Protein AF-A0A225DG60-F1 (afdb_monomer_lite)

pLDDT: mean 89.0, std 10.38, range [42.59, 98.62]

Secondary structure (DSSP, 8-state):
-TTTTTSS-HHHHHHHHHHHT---SHHHHHHHHHHHHHHTTTS-HH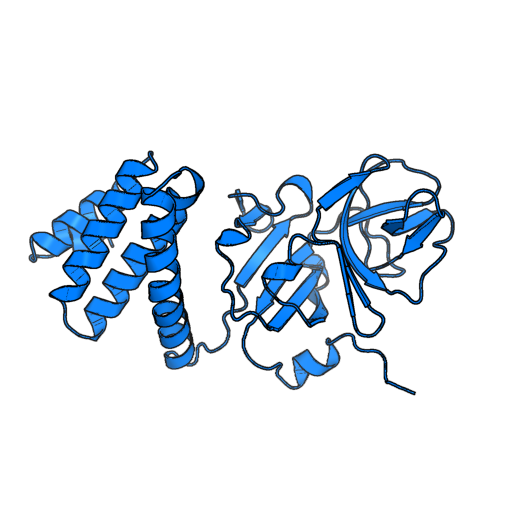HHHHHHHHHHHHHHHHGGG--HHHHHHHHHHHHHHHHHHHHHHHHTT-----EEEEEES-GGGTTS-EESSTTEEE--GGGS-TT--EEEEEETTTTEEEEEE--GGGTTSEEEETTEEEEEEEEEETTEEEEEEEEGGG-SPPTTSEESEEETTTTEEE-EEEEEEETTT--SEEEEETTB--SS--EEEEEE-SPPPHHHHTTB--PPP-

Organism: NCBI:txid1908690

Structure (mmCIF, N/CA/C/O backbone):
data_AF-A0A225DG60-F1
#
_entry.id   AF-A0A225DG60-F1
#
loop_
_atom_site.group_PDB
_atom_site.id
_atom_site.type_symbol
_atom_site.label_atom_id
_atom_site.label_alt_id
_atom_site.label_comp_id
_atom_site.label_asym_id
_atom_site.label_entity_id
_atom_site.label_seq_id
_atom_site.pdbx_PDB_ins_code
_atom_site.Cartn_x
_atom_site.Cartn_y
_atom_site.Cartn_z
_atom_site.occupancy
_atom_site.B_iso_or_equiv
_atom_site.auth_seq_id
_atom_site.auth_comp_id
_atom_site.auth_asym_id
_atom_site.auth_atom_id
_atom_site.pdbx_PDB_model_num
ATOM 1 N N . MET A 1 1 ? -20.745 -10.204 15.675 1.00 66.00 1 MET A N 1
ATOM 2 C CA . MET A 1 1 ? -22.007 -9.572 15.232 1.00 66.00 1 MET A CA 1
ATOM 3 C C . MET A 1 1 ? -23.221 -10.494 15.336 1.00 66.00 1 MET A C 1
ATOM 5 O O . MET A 1 1 ? -24.170 -10.046 15.963 1.00 66.00 1 MET A O 1
ATOM 9 N N . PRO A 1 2 ? -23.220 -11.758 14.854 1.00 65.25 2 PRO A N 1
ATOM 10 C CA . PRO A 1 2 ? -24.412 -12.623 14.936 1.00 65.25 2 PRO A CA 1
ATOM 11 C C . PRO A 1 2 ? -24.971 -12.806 16.355 1.00 65.25 2 PRO A C 1
ATOM 13 O O . PRO A 1 2 ? -26.178 -12.761 16.546 1.00 65.25 2 PRO A O 1
ATOM 16 N N . LEU A 1 3 ? -24.093 -12.919 17.356 1.00 73.38 3 LEU A N 1
ATOM 17 C CA . LEU A 1 3 ? -24.496 -13.077 18.757 1.00 73.38 3 LEU A CA 1
ATOM 18 C C . LEU A 1 3 ? -25.081 -11.793 19.374 1.00 73.38 3 LEU A C 1
ATOM 20 O O . LEU A 1 3 ? -25.987 -11.876 20.189 1.00 73.38 3 LEU A O 1
ATOM 24 N N . LEU A 1 4 ? -24.629 -10.605 18.948 1.00 72.75 4 LEU A N 1
ATOM 25 C CA . LEU A 1 4 ? -25.195 -9.328 19.415 1.00 72.75 4 LEU A CA 1
ATOM 26 C C . LEU A 1 4 ? -26.572 -9.060 18.798 1.00 72.75 4 LEU A C 1
ATOM 28 O O . LEU A 1 4 ? -27.451 -8.526 19.463 1.00 72.75 4 LEU A O 1
ATOM 32 N N . ALA A 1 5 ? -26.791 -9.485 17.550 1.00 76.62 5 ALA A N 1
ATOM 33 C CA . ALA A 1 5 ? -28.104 -9.416 16.903 1.00 76.62 5 ALA A CA 1
ATOM 34 C C . ALA A 1 5 ? -29.143 -10.366 17.539 1.00 76.62 5 ALA A C 1
ATOM 36 O O . ALA A 1 5 ? -30.339 -10.218 17.305 1.00 76.62 5 ALA A O 1
ATOM 37 N N . GLN A 1 6 ? -28.695 -11.324 18.352 1.00 78.25 6 GLN A N 1
ATOM 38 C CA . GLN A 1 6 ? -29.544 -12.226 19.135 1.00 78.25 6 GLN A CA 1
ATOM 39 C C . GLN A 1 6 ? -29.623 -11.825 20.618 1.00 78.25 6 GLN A C 1
ATOM 41 O O . GLN A 1 6 ? -30.317 -12.485 21.384 1.00 78.25 6 GLN A O 1
ATOM 46 N N . GLY A 1 7 ? -28.916 -10.766 21.027 1.00 80.38 7 GLY A N 1
ATOM 47 C CA . GLY A 1 7 ? -28.872 -10.303 22.412 1.00 80.38 7 GLY A CA 1
ATOM 48 C C . GLY A 1 7 ? -30.149 -9.586 22.858 1.00 80.38 7 GLY A C 1
ATOM 49 O O . GLY A 1 7 ? -30.973 -9.168 22.041 1.00 80.38 7 GLY A O 1
ATOM 50 N N . GLU A 1 8 ? -30.299 -9.424 24.173 1.00 81.00 8 GLU A N 1
ATOM 51 C CA . GLU A 1 8 ? -31.477 -8.790 24.783 1.00 81.00 8 GLU A CA 1
ATOM 52 C C . GLU A 1 8 ? -31.405 -7.255 24.802 1.00 81.00 8 GLU A C 1
ATOM 54 O O . GLU A 1 8 ? -32.443 -6.592 24.848 1.00 81.00 8 GLU A O 1
ATOM 59 N N . ASP A 1 9 ? -30.205 -6.672 24.695 1.00 85.19 9 ASP A N 1
ATOM 60 C CA . ASP A 1 9 ? -30.040 -5.221 24.595 1.00 85.19 9 ASP A CA 1
ATOM 61 C C . ASP A 1 9 ? -30.600 -4.710 23.259 1.00 85.19 9 ASP A C 1
ATOM 63 O O . ASP A 1 9 ? -30.062 -4.962 22.175 1.00 85.19 9 ASP A O 1
ATOM 67 N N . GLY A 1 10 ? -31.706 -3.966 23.339 1.00 86.25 10 GLY A N 1
ATOM 68 C CA . GLY A 1 10 ? -32.429 -3.484 22.168 1.00 86.25 10 GLY A CA 1
ATOM 69 C C . GLY A 1 10 ? -31.606 -2.568 21.259 1.00 86.25 10 GLY A C 1
ATOM 70 O O . GLY A 1 10 ? -31.785 -2.622 20.039 1.00 86.25 10 GLY A O 1
ATOM 71 N N . LYS A 1 11 ? -30.692 -1.763 21.816 1.00 87.38 11 LYS A N 1
ATOM 72 C CA . LYS A 1 11 ? -29.880 -0.820 21.043 1.00 87.38 11 LYS A CA 1
ATOM 73 C C . LYS A 1 11 ? -28.733 -1.537 20.328 1.00 87.38 11 LYS A C 1
ATOM 75 O O . LYS A 1 11 ? -28.562 -1.351 19.119 1.00 87.38 11 LYS A O 1
ATOM 80 N N . LEU A 1 12 ? -28.002 -2.402 21.036 1.00 87.88 12 LEU A N 1
ATOM 81 C CA . LEU A 1 12 ? -26.935 -3.228 20.456 1.00 87.88 12 LEU A CA 1
ATOM 82 C C . LEU A 1 12 ? -27.482 -4.188 19.402 1.00 87.88 12 LEU A C 1
ATOM 84 O O . LEU A 1 12 ? -26.897 -4.321 18.325 1.00 87.88 12 LEU A O 1
ATOM 88 N N . ARG A 1 13 ? -28.642 -4.800 19.662 1.00 89.94 13 ARG A N 1
ATOM 89 C CA . ARG A 1 13 ? -29.324 -5.667 18.699 1.00 89.94 13 ARG A CA 1
ATOM 90 C C . ARG A 1 13 ? -29.699 -4.915 17.426 1.00 89.94 13 ARG A C 1
ATOM 92 O O . ARG A 1 13 ? -29.474 -5.428 16.329 1.00 89.94 13 ARG A O 1
ATOM 99 N N . ALA A 1 14 ? -30.251 -3.706 17.549 1.00 89.00 14 ALA A N 1
ATOM 100 C CA . ALA A 1 14 ? -30.637 -2.897 16.395 1.00 89.00 14 ALA A CA 1
ATOM 101 C C . ALA A 1 14 ? -29.422 -2.507 15.539 1.00 89.00 14 ALA A C 1
ATOM 103 O O . ALA A 1 14 ? -29.448 -2.691 14.321 1.00 89.00 14 ALA A O 1
ATOM 104 N N . ALA A 1 15 ? -28.342 -2.030 16.170 1.00 90.75 15 ALA A N 1
ATOM 105 C CA . ALA A 1 15 ? -27.101 -1.713 15.468 1.00 90.75 15 ALA A CA 1
ATOM 106 C C . ALA A 1 15 ? -26.502 -2.958 14.798 1.00 90.75 15 ALA A C 1
ATOM 108 O O . ALA A 1 15 ? -26.188 -2.913 13.613 1.00 90.75 15 ALA A O 1
ATOM 109 N N . ALA A 1 16 ? -26.432 -4.095 15.498 1.00 90.69 16 ALA A N 1
ATOM 110 C CA . ALA A 1 16 ? -25.915 -5.350 14.951 1.00 90.69 16 ALA A CA 1
ATOM 111 C C . ALA A 1 16 ? -26.772 -5.913 13.803 1.00 90.69 16 ALA A C 1
ATOM 113 O O . ALA A 1 16 ? -26.236 -6.493 12.864 1.00 90.69 16 ALA A O 1
ATOM 114 N N . THR A 1 17 ? -28.092 -5.729 13.839 1.00 89.94 17 THR A N 1
ATOM 115 C CA . THR A 1 17 ? -28.984 -6.162 12.750 1.00 89.94 17 THR A CA 1
ATOM 116 C C . THR A 1 17 ? -28.748 -5.338 11.486 1.00 89.94 17 THR A C 1
ATOM 118 O O . THR A 1 17 ? -28.600 -5.893 10.398 1.00 89.94 17 THR A O 1
ATOM 121 N N . GLN A 1 18 ? -28.648 -4.013 11.623 1.00 87.94 18 GLN A N 1
ATOM 122 C CA . GLN A 1 18 ? -28.348 -3.123 10.499 1.00 87.94 18 GLN A CA 1
ATOM 123 C C . GLN A 1 18 ? -26.935 -3.366 9.952 1.00 87.94 18 GLN A C 1
ATOM 125 O O . GLN A 1 18 ? -26.708 -3.342 8.746 1.00 87.94 18 GLN A O 1
ATOM 130 N N . ASP A 1 19 ? -26.001 -3.689 10.834 1.00 90.44 19 ASP A N 1
ATOM 131 C CA . ASP A 1 19 ? -24.644 -4.082 10.495 1.00 90.44 19 ASP A CA 1
ATOM 132 C C . ASP A 1 19 ? -24.587 -5.350 9.630 1.00 90.44 19 ASP A C 1
ATOM 134 O O . ASP A 1 19 ? -23.922 -5.367 8.592 1.00 90.44 19 ASP A O 1
ATOM 138 N N . LEU A 1 20 ? -25.376 -6.367 9.986 1.00 90.38 20 LEU A N 1
ATOM 139 C CA . LEU A 1 20 ? -25.514 -7.600 9.206 1.00 90.38 20 LEU A CA 1
ATOM 140 C C . LEU A 1 20 ? -26.206 -7.391 7.850 1.00 90.38 20 LEU A C 1
ATOM 142 O O . LEU A 1 20 ? -25.992 -8.192 6.943 1.00 90.38 20 LEU A O 1
ATOM 146 N N . SER A 1 21 ? -26.991 -6.321 7.685 1.00 89.12 21 SER A N 1
ATOM 147 C CA . SER A 1 21 ? -27.622 -5.986 6.398 1.00 89.12 21 SER A CA 1
ATOM 148 C C . SER A 1 21 ? -26.635 -5.477 5.338 1.00 89.12 21 SER A C 1
ATOM 150 O O . SER A 1 21 ? -26.980 -5.437 4.160 1.00 89.12 21 SER A O 1
ATOM 152 N N . ASN A 1 22 ? -25.407 -5.130 5.746 1.00 83.44 22 ASN A N 1
ATOM 153 C CA . ASN A 1 22 ? -24.331 -4.623 4.893 1.00 83.44 22 ASN A CA 1
ATOM 154 C C . ASN A 1 22 ? -24.764 -3.454 3.974 1.00 83.44 22 ASN A C 1
ATOM 156 O O . ASN A 1 22 ? -24.925 -3.642 2.764 1.00 83.44 22 ASN A O 1
ATOM 160 N N . PRO A 1 23 ? -24.945 -2.235 4.522 1.00 89.81 23 PRO A N 1
ATOM 161 C CA . PRO A 1 23 ? -25.506 -1.109 3.780 1.00 89.81 23 PRO A CA 1
ATOM 162 C C . PRO A 1 23 ? -24.755 -0.759 2.480 1.00 89.81 23 PRO A C 1
ATOM 164 O O . PRO A 1 23 ? -23.530 -0.589 2.452 1.00 89.81 23 PRO A O 1
ATOM 167 N N . GLY A 1 24 ? -25.518 -0.606 1.392 1.00 87.12 24 GLY A N 1
ATOM 168 C CA . GLY A 1 24 ? -24.985 -0.413 0.038 1.00 87.12 24 GLY A CA 1
ATOM 169 C C . GLY A 1 24 ? -24.511 1.007 -0.294 1.00 87.12 24 GLY A C 1
ATOM 170 O O . GLY A 1 24 ? -23.648 1.162 -1.151 1.00 87.12 24 GLY A O 1
ATOM 171 N N . THR A 1 25 ? -25.029 2.033 0.385 1.00 90.38 25 THR A N 1
ATOM 172 C CA . THR A 1 25 ? -24.730 3.452 0.099 1.00 90.38 25 THR A CA 1
ATOM 173 C C . THR A 1 25 ? -23.792 4.056 1.138 1.00 90.38 25 THR A C 1
ATOM 175 O O . THR A 1 25 ? -23.926 3.729 2.320 1.00 90.38 25 THR A O 1
ATOM 178 N N . ALA A 1 26 ? -22.942 5.012 0.753 1.00 89.75 26 ALA A N 1
ATOM 179 C CA . ALA A 1 26 ? -22.104 5.739 1.706 1.00 89.75 26 ALA A CA 1
ATOM 180 C C . ALA A 1 26 ? -22.891 6.387 2.851 1.00 89.75 26 ALA A C 1
ATOM 182 O O . ALA A 1 26 ? -22.527 6.163 4.000 1.00 89.75 26 ALA A O 1
ATOM 183 N N . ALA A 1 27 ? -24.000 7.080 2.572 1.00 92.00 27 ALA A N 1
ATOM 184 C CA . ALA A 1 27 ? -24.832 7.708 3.605 1.00 92.00 27 ALA A CA 1
ATOM 185 C C . ALA A 1 27 ? -25.282 6.706 4.686 1.00 92.00 27 ALA A C 1
ATOM 187 O O . ALA A 1 27 ? -25.042 6.924 5.869 1.00 92.00 27 ALA A O 1
ATOM 188 N N . ALA A 1 28 ? -25.825 5.551 4.284 1.00 92.94 28 ALA A N 1
ATOM 189 C CA . ALA A 1 28 ? -26.234 4.503 5.223 1.00 92.94 28 ALA A CA 1
ATOM 190 C C . ALA A 1 28 ? -25.057 3.890 6.010 1.00 92.94 28 ALA A C 1
ATOM 192 O O . ALA A 1 28 ? -25.218 3.502 7.167 1.00 92.94 28 ALA A O 1
ATOM 193 N N . ARG A 1 29 ? -23.858 3.808 5.414 1.00 93.31 29 ARG A N 1
ATOM 194 C CA . ARG A 1 29 ? -22.646 3.382 6.136 1.00 93.31 29 ARG A CA 1
ATOM 195 C C . ARG A 1 29 ? -22.223 4.431 7.161 1.00 93.31 29 ARG A C 1
ATOM 197 O O . ARG A 1 29 ? -21.867 4.064 8.274 1.00 93.31 29 ARG A O 1
ATOM 204 N N . ILE A 1 30 ? -22.281 5.718 6.819 1.00 95.75 30 ILE A N 1
ATOM 205 C CA . ILE A 1 30 ? -21.985 6.796 7.768 1.00 95.75 30 ILE A CA 1
ATOM 206 C C . ILE A 1 30 ? -22.984 6.774 8.917 1.00 95.75 30 ILE A C 1
ATOM 208 O O . ILE A 1 30 ? -22.547 6.731 10.059 1.00 95.75 30 ILE A O 1
ATOM 212 N N . GLU A 1 31 ? -24.285 6.698 8.638 1.00 95.44 31 GLU A N 1
ATOM 213 C CA . GLU A 1 31 ? -25.333 6.613 9.661 1.00 95.44 31 GLU A CA 1
ATOM 214 C C . GLU A 1 31 ? -25.119 5.424 10.611 1.00 95.44 31 GLU A C 1
ATOM 216 O O . GLU A 1 31 ? -25.220 5.559 11.831 1.00 95.44 31 GLU A O 1
ATOM 221 N N . LEU A 1 32 ? -24.750 4.258 10.076 1.00 96.12 32 LEU A N 1
ATOM 222 C CA . LEU A 1 32 ? -24.418 3.104 10.905 1.00 96.12 32 LEU A CA 1
ATOM 223 C C . LEU A 1 32 ? -23.149 3.341 11.743 1.00 96.12 32 LEU A C 1
ATOM 225 O O . LEU A 1 32 ? -23.086 2.930 12.903 1.00 96.12 32 LEU A O 1
ATOM 229 N N . GLY A 1 33 ? -22.152 4.030 11.186 1.00 95.62 33 GLY A N 1
ATOM 230 C CA . GLY A 1 33 ? -20.975 4.484 11.922 1.00 95.62 33 GLY A CA 1
ATOM 231 C C . GLY A 1 33 ? -21.321 5.436 13.072 1.00 95.62 33 GLY A C 1
ATOM 232 O O . GLY A 1 33 ? -20.787 5.270 14.168 1.00 95.62 33 GLY A O 1
ATOM 233 N N . GLU A 1 34 ? -22.242 6.380 12.852 1.00 96.06 34 GLU A N 1
ATOM 234 C CA . GLU A 1 34 ? -22.769 7.290 13.882 1.00 96.06 34 GLU A CA 1
ATOM 235 C C . GLU A 1 34 ? -23.440 6.505 15.001 1.00 96.06 34 GLU A C 1
ATOM 237 O O . GLU A 1 34 ? -23.114 6.690 16.168 1.00 96.06 34 GLU A O 1
ATOM 242 N N . ARG A 1 35 ? -24.301 5.549 14.647 1.00 95.94 35 ARG A N 1
ATOM 243 C CA . ARG A 1 35 ? -25.001 4.721 15.628 1.00 95.94 35 ARG A CA 1
ATOM 244 C C . ARG A 1 35 ? -24.031 3.962 16.533 1.00 95.94 35 ARG A C 1
ATOM 246 O O . ARG A 1 35 ? -24.212 3.946 17.745 1.00 95.94 35 ARG A O 1
ATOM 253 N N . TRP A 1 36 ? -22.989 3.354 15.966 1.00 96.62 36 TRP A N 1
ATOM 254 C CA . TRP A 1 36 ? -21.954 2.681 16.758 1.00 96.62 36 TRP A CA 1
ATOM 255 C C . TRP A 1 36 ? -21.120 3.651 17.600 1.00 96.62 36 TRP A C 1
ATOM 257 O O . TRP A 1 36 ? -20.725 3.313 18.715 1.00 96.62 36 TRP A O 1
ATOM 267 N N . TRP A 1 37 ? -20.856 4.850 17.082 1.00 95.44 37 TRP A N 1
ATOM 268 C CA . TRP A 1 37 ? -20.142 5.899 17.803 1.00 95.44 37 TRP A CA 1
ATOM 269 C C . TRP A 1 37 ? -20.926 6.381 19.027 1.00 95.44 37 TRP A C 1
ATOM 271 O O . TRP A 1 37 ? -20.360 6.458 20.116 1.00 95.44 37 TRP A O 1
ATOM 281 N N . ASP A 1 38 ? -22.219 6.649 18.857 1.00 95.44 38 ASP A N 1
ATOM 282 C CA . ASP A 1 38 ? -23.100 7.109 19.929 1.00 95.44 38 ASP A CA 1
ATOM 283 C C . ASP A 1 38 ? -23.293 6.015 20.985 1.00 95.44 38 ASP A C 1
ATOM 285 O O . ASP A 1 38 ? -23.168 6.284 22.179 1.00 95.44 38 ASP A O 1
ATOM 289 N N . LEU A 1 39 ? -23.480 4.756 20.562 1.00 95.12 39 LEU A N 1
ATOM 290 C CA . LEU A 1 39 ? -23.567 3.619 21.486 1.00 95.12 39 LEU A CA 1
ATOM 291 C C . LEU A 1 39 ? -22.323 3.480 22.355 1.00 95.12 39 LEU A C 1
ATOM 293 O O . LEU A 1 39 ? -22.429 3.200 23.544 1.00 95.12 39 LEU A O 1
ATOM 297 N N . ALA A 1 40 ? -21.139 3.726 21.798 1.00 94.81 40 ALA A N 1
ATOM 298 C CA . ALA A 1 40 ? -19.900 3.624 22.553 1.00 94.81 40 ALA A CA 1
ATOM 299 C C . ALA A 1 40 ? -19.816 4.591 23.749 1.00 94.81 40 ALA A C 1
ATOM 301 O O . ALA A 1 40 ? -19.001 4.377 24.647 1.00 94.81 40 ALA A O 1
ATOM 302 N N . ALA A 1 41 ? -20.615 5.662 23.778 1.00 93.06 41 ALA A N 1
ATOM 303 C CA . ALA A 1 41 ? -20.679 6.565 24.925 1.00 93.06 41 ALA A CA 1
ATOM 304 C C . ALA A 1 41 ? -21.431 5.961 26.125 1.00 93.06 41 ALA A C 1
ATOM 306 O O . ALA A 1 41 ? -21.184 6.382 27.253 1.00 93.06 41 ALA A O 1
ATOM 307 N N . GLU A 1 42 ? -22.311 4.988 25.884 1.00 92.88 42 GLU A N 1
ATOM 308 C CA . GLU A 1 42 ? -23.172 4.360 26.894 1.00 92.88 42 GLU A CA 1
ATOM 309 C C . GLU A 1 42 ? -22.618 3.023 27.418 1.00 92.88 42 GLU A C 1
ATOM 311 O O . GLU A 1 42 ? -23.070 2.529 28.447 1.00 92.88 42 GLU A O 1
ATOM 316 N N . LEU A 1 43 ? -21.646 2.442 26.712 1.00 92.06 43 LEU A N 1
ATOM 317 C CA . LEU A 1 43 ? -21.082 1.125 27.002 1.00 92.06 43 LEU A CA 1
ATOM 318 C C . LEU A 1 43 ? -19.926 1.176 28.010 1.00 92.06 43 LEU A C 1
ATOM 320 O O . LEU A 1 43 ? -19.271 2.209 28.196 1.00 92.06 43 LEU A O 1
ATOM 324 N N . ASP A 1 44 ? -19.634 0.028 28.626 1.00 91.06 44 ASP A N 1
ATOM 325 C CA . ASP A 1 44 ? -18.480 -0.113 29.511 1.00 91.06 44 ASP A CA 1
ATOM 326 C C . ASP A 1 44 ? -17.145 0.040 28.760 1.00 91.06 44 ASP A C 1
ATOM 328 O O . ASP A 1 44 ? -17.088 0.087 27.534 1.00 91.06 44 ASP A O 1
ATOM 332 N N . ALA A 1 45 ? -16.028 0.131 29.484 1.00 84.19 45 ALA A N 1
ATOM 333 C CA . ALA A 1 45 ? -14.728 0.402 28.870 1.00 84.19 45 ALA A CA 1
ATOM 334 C C . ALA A 1 45 ? -14.286 -0.642 27.821 1.00 84.19 45 ALA A C 1
ATOM 336 O O . ALA A 1 45 ? -13.560 -0.282 26.891 1.00 84.19 45 ALA A O 1
ATOM 337 N N . GLY A 1 46 ? -14.680 -1.911 27.966 1.00 78.56 46 GLY A N 1
ATOM 338 C CA . GLY A 1 46 ? -14.340 -2.973 27.021 1.00 78.56 46 GLY A CA 1
ATOM 339 C C . GLY A 1 46 ? -15.224 -2.916 25.778 1.00 78.56 46 GLY A C 1
ATOM 340 O O . GLY A 1 46 ? -14.724 -2.857 24.653 1.00 78.56 46 GLY A O 1
ATOM 341 N N . GLU A 1 47 ? -16.534 -2.855 25.987 1.00 88.06 47 GLU A N 1
ATOM 342 C CA . GLU A 1 47 ? -17.553 -2.806 24.939 1.00 88.06 47 GLU A CA 1
ATOM 343 C C . GLU A 1 47 ? -17.495 -1.502 24.130 1.00 88.06 47 GLU A C 1
ATOM 345 O O . GLU A 1 47 ? -17.626 -1.512 22.903 1.00 88.06 47 GLU A O 1
ATOM 350 N N . LYS A 1 4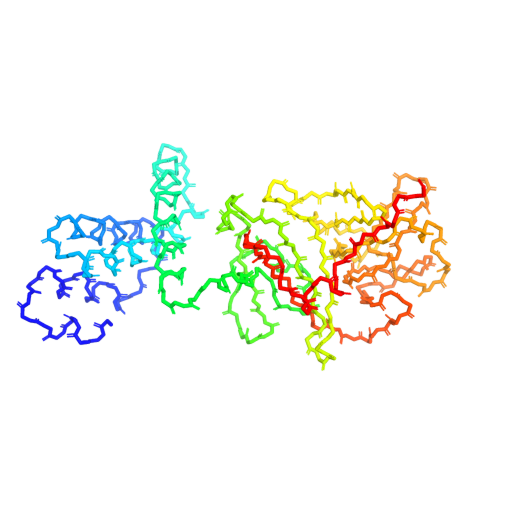8 ? -17.192 -0.381 24.793 1.00 91.56 48 LYS A N 1
ATOM 351 C CA . LYS A 1 48 ? -16.963 0.930 24.175 1.00 91.56 48 LYS A CA 1
ATOM 352 C C . LYS A 1 48 ? -15.906 0.876 23.087 1.00 91.56 48 LYS A C 1
ATOM 354 O O . LYS A 1 48 ? -16.105 1.432 22.008 1.00 91.56 48 LYS A O 1
ATOM 359 N N . VAL A 1 49 ? -14.780 0.215 23.354 1.00 87.88 49 VAL A N 1
ATOM 360 C CA . VAL A 1 49 ? -13.693 0.103 22.375 1.00 87.88 49 VAL A CA 1
ATOM 361 C C . VAL A 1 49 ? -14.155 -0.698 21.157 1.00 87.88 49 VAL A C 1
ATOM 363 O O . VAL A 1 49 ? -13.840 -0.322 20.029 1.00 87.88 49 VAL A O 1
ATOM 366 N N . GLU A 1 50 ? -14.929 -1.768 21.346 1.00 89.88 50 GLU A N 1
ATOM 367 C CA . GLU A 1 50 ? -15.466 -2.555 20.228 1.00 89.88 50 GLU A CA 1
ATOM 368 C C . GLU A 1 50 ? -16.473 -1.764 19.389 1.00 89.88 50 GLU A C 1
ATOM 370 O O . GLU A 1 50 ? -16.389 -1.770 18.158 1.00 89.88 50 GLU A O 1
ATOM 375 N N . ALA A 1 51 ? -17.378 -1.027 20.035 1.00 93.50 51 ALA A N 1
ATOM 376 C CA . ALA A 1 51 ? -18.324 -0.148 19.356 1.00 93.50 51 ALA A CA 1
ATOM 377 C C . ALA A 1 51 ? -17.601 0.964 18.572 1.00 93.50 51 ALA A C 1
ATOM 379 O O . ALA A 1 51 ? -17.896 1.192 17.399 1.00 93.50 51 ALA A O 1
ATOM 380 N N . GLN A 1 52 ? -16.563 1.576 19.152 1.00 93.69 52 GLN A N 1
ATOM 381 C CA . GLN A 1 52 ? -15.705 2.554 18.471 1.00 93.69 52 GLN A CA 1
ATOM 382 C C . GLN A 1 52 ? -15.003 1.966 17.239 1.00 93.69 52 GLN A C 1
ATOM 384 O O . GLN A 1 52 ? -14.940 2.609 16.189 1.00 93.69 52 GLN A O 1
ATOM 389 N N . LEU A 1 53 ? -14.504 0.731 17.320 1.00 87.00 53 LEU A N 1
ATOM 390 C CA . LEU A 1 53 ? -13.902 0.058 16.167 1.00 87.00 53 LEU A CA 1
ATOM 391 C C . LEU A 1 53 ? -14.920 -0.304 15.092 1.00 87.00 53 LEU A C 1
ATOM 393 O O . LEU A 1 53 ? -14.595 -0.277 13.901 1.00 87.00 53 LEU A O 1
ATOM 397 N N . ARG A 1 54 ? -16.156 -0.611 15.485 1.00 93.88 54 ARG A N 1
ATOM 398 C CA . ARG A 1 54 ? -17.227 -0.839 14.520 1.00 93.88 54 ARG A CA 1
ATOM 399 C C . ARG A 1 54 ? -17.636 0.454 13.822 1.00 93.88 54 ARG A C 1
ATOM 401 O O . ARG A 1 54 ? -17.767 0.446 12.599 1.00 93.88 54 ARG A O 1
ATOM 408 N N . ALA A 1 55 ? -17.704 1.570 14.546 1.00 95.00 55 ALA A N 1
ATOM 409 C CA . ALA A 1 55 ? -17.875 2.894 13.952 1.00 95.00 55 ALA A CA 1
ATOM 410 C C . ALA A 1 55 ? -16.755 3.210 12.946 1.00 95.00 55 ALA A C 1
ATOM 412 O O . ALA A 1 55 ? -17.024 3.599 11.809 1.00 95.00 55 ALA A O 1
ATOM 413 N N . TYR A 1 56 ? -15.497 2.954 13.330 1.00 90.44 56 TYR A N 1
ATOM 414 C CA . TYR A 1 56 ? -14.324 3.168 12.476 1.00 90.44 56 TYR A CA 1
ATOM 415 C C . TYR A 1 56 ? -14.443 2.427 11.145 1.00 90.44 56 TYR A C 1
ATOM 417 O O . TYR A 1 56 ? -14.252 3.017 10.083 1.00 90.44 56 TYR A O 1
ATOM 425 N N . HIS A 1 57 ? -14.816 1.147 11.200 1.00 88.62 57 HIS A N 1
ATOM 426 C CA . HIS A 1 57 ? -15.014 0.316 10.019 1.00 88.62 57 HIS A CA 1
ATOM 427 C C . HIS A 1 57 ? -16.027 0.924 9.041 1.00 88.62 57 HIS A C 1
ATOM 429 O O . HIS A 1 57 ? -15.749 1.019 7.844 1.00 88.62 57 HIS A O 1
ATOM 435 N N . TRP A 1 58 ? -17.185 1.362 9.536 1.00 93.06 58 TRP A N 1
ATOM 436 C CA . TRP A 1 58 ? -18.240 1.901 8.682 1.00 93.06 58 TRP A CA 1
ATOM 437 C C . TRP A 1 58 ? -17.904 3.275 8.107 1.00 93.06 58 TRP A C 1
ATOM 439 O O . TRP A 1 58 ? -18.102 3.498 6.910 1.00 93.06 58 TRP A O 1
ATOM 449 N N . TYR A 1 59 ? -17.273 4.150 8.894 1.00 92.19 59 TYR A N 1
ATOM 450 C CA . TYR A 1 59 ? -16.745 5.413 8.380 1.00 92.19 59 TYR A CA 1
ATOM 451 C C . TYR A 1 59 ? -15.711 5.197 7.279 1.00 92.19 59 TYR A C 1
ATOM 453 O O . TYR A 1 59 ? -15.780 5.857 6.245 1.00 92.19 59 TYR A O 1
ATOM 461 N N . GLN A 1 60 ? -14.795 4.235 7.434 1.00 86.31 60 GLN A N 1
ATOM 462 C CA . GLN A 1 60 ? -13.815 3.933 6.390 1.00 86.31 60 GLN A CA 1
ATOM 463 C C . GLN A 1 60 ? -14.491 3.535 5.074 1.00 86.31 60 GLN A C 1
ATOM 465 O O . GLN A 1 60 ? -13.999 3.905 4.005 1.00 86.31 60 GLN A O 1
ATOM 470 N N . GLN A 1 61 ? -15.599 2.790 5.134 1.00 85.19 61 GLN A N 1
ATOM 471 C CA . GLN A 1 61 ? -16.341 2.370 3.946 1.00 85.19 61 GLN A CA 1
ATOM 472 C C . GLN A 1 61 ? -17.189 3.481 3.309 1.00 85.19 61 GLN A C 1
ATOM 474 O O . GLN A 1 61 ? -17.413 3.428 2.102 1.00 85.19 61 GLN A O 1
ATOM 479 N N . GLY A 1 62 ? -17.675 4.451 4.087 1.00 89.19 62 GLY A N 1
ATOM 480 C CA . GLY A 1 62 ? -18.495 5.557 3.578 1.00 89.19 62 GLY A CA 1
ATOM 481 C C . GLY A 1 62 ? -17.688 6.769 3.104 1.00 89.19 62 GLY A C 1
ATOM 482 O O . GLY A 1 62 ? -18.053 7.388 2.112 1.00 89.19 62 GLY A O 1
ATOM 483 N N . VAL A 1 63 ? -16.561 7.079 3.760 1.00 88.81 63 VAL A N 1
ATOM 484 C CA . VAL A 1 63 ? -15.824 8.348 3.576 1.00 88.81 63 VAL A CA 1
ATOM 485 C C . VAL A 1 63 ? -15.356 8.605 2.140 1.00 88.81 63 VAL A C 1
ATOM 487 O O . VAL A 1 63 ? -15.245 9.753 1.732 1.00 88.81 63 VAL A O 1
ATOM 490 N N . VAL A 1 64 ? -15.109 7.546 1.362 1.00 82.12 64 VAL A N 1
ATOM 491 C CA . VAL A 1 64 ? -14.575 7.635 -0.010 1.00 82.12 64 VAL A CA 1
ATOM 492 C C . VAL A 1 64 ? -15.543 8.346 -0.964 1.00 82.12 64 VAL A C 1
ATOM 494 O O . VAL A 1 64 ? -15.106 8.941 -1.943 1.00 82.12 64 VAL A O 1
ATOM 497 N N . GLU A 1 65 ? -16.843 8.289 -0.680 1.00 84.44 65 GLU A N 1
ATOM 498 C CA . GLU A 1 65 ? -17.898 8.875 -1.516 1.00 84.44 65 GLU A CA 1
ATOM 499 C C . GLU A 1 65 ? -18.412 10.219 -0.950 1.00 84.44 65 GLU A C 1
ATOM 501 O O . GLU A 1 65 ? -19.282 10.851 -1.549 1.00 84.44 65 GLU A O 1
ATOM 506 N N . LEU A 1 66 ? -17.889 10.669 0.200 1.00 87.81 66 LEU A N 1
ATOM 507 C CA . LEU A 1 66 ? -18.304 11.918 0.840 1.00 87.81 66 LEU A CA 1
ATOM 508 C C . LEU A 1 66 ? -17.602 13.139 0.248 1.00 87.81 66 LEU A C 1
ATOM 510 O O . LEU A 1 66 ? -16.498 13.071 -0.286 1.00 87.81 66 LEU A O 1
ATOM 514 N N . ASN A 1 67 ? -18.238 14.294 0.418 1.00 88.62 67 ASN A N 1
ATOM 515 C CA . ASN A 1 67 ? -17.697 15.593 0.041 1.00 88.62 67 ASN A CA 1
ATOM 516 C C . ASN A 1 67 ? -18.122 16.684 1.042 1.00 88.62 67 ASN A C 1
ATOM 518 O O . ASN A 1 67 ? -18.908 16.447 1.963 1.00 88.62 67 ASN A O 1
ATOM 5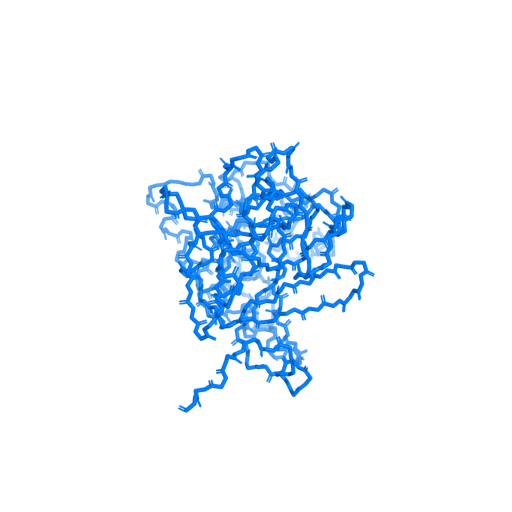22 N N . GLY A 1 68 ? -17.551 17.880 0.885 1.00 92.31 68 GLY A N 1
ATOM 523 C CA . GLY A 1 68 ? -17.913 19.054 1.677 1.00 92.31 68 GLY A CA 1
ATOM 524 C C . GLY A 1 68 ? -17.704 18.875 3.185 1.00 92.31 68 GLY A C 1
ATOM 525 O O . GLY A 1 68 ? -16.739 18.260 3.638 1.00 92.31 68 GLY A O 1
ATOM 526 N N . LEU A 1 69 ? -18.611 19.446 3.977 1.00 92.31 69 LEU A N 1
ATOM 527 C CA . LEU A 1 69 ? -18.500 19.471 5.438 1.00 92.31 69 LEU A CA 1
ATOM 528 C C . LEU A 1 69 ? -18.602 18.075 6.073 1.00 92.31 69 LEU A C 1
ATOM 530 O O . LEU A 1 69 ? -17.979 17.813 7.103 1.00 92.31 69 LEU A O 1
ATOM 534 N N . GLU A 1 70 ? -19.373 17.174 5.464 1.00 91.44 70 GLU A N 1
ATOM 535 C CA . GLU A 1 70 ? -19.560 15.825 5.990 1.00 91.44 70 GLU A CA 1
ATOM 536 C C . GLU A 1 70 ? -18.274 14.997 5.894 1.00 91.44 70 GLU A C 1
ATOM 538 O O . GLU A 1 70 ? -17.918 14.317 6.858 1.00 91.44 70 GLU A O 1
ATOM 543 N N . LEU A 1 71 ? -17.528 15.140 4.791 1.00 87.56 71 LEU A N 1
ATOM 544 C CA . LEU A 1 71 ? -16.197 14.549 4.638 1.00 87.56 71 LEU A CA 1
ATOM 545 C C . LEU A 1 71 ? -15.271 14.987 5.778 1.00 87.56 71 LEU A C 1
ATOM 547 O O . LEU A 1 71 ? -14.740 14.140 6.493 1.00 87.56 71 LEU A O 1
ATOM 551 N N . VAL A 1 72 ? -15.156 16.297 6.014 1.00 89.56 72 VAL A N 1
ATOM 552 C CA . VAL A 1 72 ? -14.282 16.856 7.063 1.00 89.56 72 VAL A CA 1
ATOM 553 C C . VAL A 1 72 ? -14.648 16.308 8.448 1.00 89.56 72 VAL A C 1
ATOM 555 O O . VAL A 1 72 ? -13.777 15.951 9.248 1.00 89.56 72 VAL A O 1
ATOM 558 N N . ARG A 1 73 ? -15.949 16.204 8.744 1.00 94.75 73 ARG A N 1
ATOM 559 C CA . ARG A 1 73 ? -16.455 15.658 10.011 1.00 94.75 73 ARG A CA 1
ATOM 560 C C . ARG A 1 73 ? -16.061 14.190 10.192 1.00 94.75 73 ARG A C 1
ATOM 562 O O . ARG A 1 73 ? -15.573 13.816 11.261 1.00 94.75 73 ARG A O 1
ATOM 569 N N . VAL A 1 74 ? -16.265 13.369 9.164 1.00 92.88 74 VAL A N 1
ATOM 570 C CA . VAL A 1 74 ? -15.969 11.930 9.202 1.00 92.88 74 VAL A CA 1
ATOM 571 C C . VAL A 1 74 ? -14.461 11.676 9.242 1.00 92.88 74 VAL A C 1
ATOM 573 O O . VAL A 1 74 ? -14.013 10.826 10.009 1.00 92.88 74 VAL A O 1
ATOM 576 N N . GLU A 1 75 ? -13.654 12.448 8.514 1.00 86.56 75 GLU A N 1
ATOM 577 C CA . GLU A 1 75 ? -12.188 12.370 8.566 1.00 86.56 75 GLU A CA 1
ATOM 578 C C . GLU A 1 75 ? -11.639 12.660 9.966 1.00 86.56 75 GLU A C 1
ATOM 580 O O . GLU A 1 75 ? -10.765 11.935 10.452 1.00 86.56 75 GLU A O 1
ATOM 585 N N . LYS A 1 76 ? -12.186 13.669 10.657 1.00 88.81 76 LYS A N 1
ATOM 586 C CA . LYS A 1 76 ? -11.807 13.962 12.045 1.00 88.81 76 LYS A CA 1
ATOM 587 C C . LYS A 1 76 ? -12.083 12.768 12.963 1.00 88.81 76 LYS A C 1
ATOM 589 O O . LYS A 1 76 ? -11.205 12.364 13.726 1.00 88.81 76 LYS A O 1
ATOM 594 N N . ARG A 1 77 ? -13.268 12.159 12.855 1.00 93.25 77 ARG A N 1
ATOM 595 C CA . ARG A 1 77 ? -13.633 10.972 13.649 1.00 93.25 77 ARG A CA 1
ATOM 596 C C . ARG A 1 77 ? -12.755 9.772 13.321 1.00 93.25 77 ARG A C 1
ATOM 598 O O . ARG A 1 77 ? -12.300 9.082 14.228 1.00 93.25 77 ARG A O 1
ATOM 605 N N . LEU A 1 78 ? -12.457 9.546 12.043 1.00 86.31 78 LEU A N 1
ATOM 606 C CA . LEU A 1 78 ? -11.521 8.508 11.616 1.00 86.31 78 LEU A CA 1
ATOM 607 C C . LEU A 1 78 ? -10.142 8.699 12.253 1.00 86.31 78 LEU A C 1
ATOM 609 O O . LEU A 1 78 ? -9.554 7.724 12.713 1.00 86.31 78 LEU A O 1
ATOM 613 N N . ALA A 1 79 ? -9.641 9.933 12.334 1.00 78.62 79 ALA A N 1
ATOM 614 C CA . ALA A 1 79 ? -8.365 10.218 12.984 1.00 78.62 79 ALA A CA 1
ATOM 615 C C . ALA A 1 79 ? -8.391 9.936 14.499 1.00 78.62 79 ALA A C 1
ATOM 617 O O . ALA A 1 79 ? -7.400 9.456 15.050 1.00 78.62 79 ALA A O 1
ATOM 618 N N . GLU A 1 80 ? -9.506 10.208 15.180 1.00 88.50 80 GLU A N 1
ATOM 619 C CA . GLU A 1 80 ? -9.686 9.894 16.605 1.00 88.50 80 GLU A CA 1
ATOM 620 C C . GLU A 1 80 ? -9.749 8.379 16.845 1.00 88.50 80 GLU A C 1
ATOM 622 O O . GLU A 1 80 ? -9.017 7.839 17.679 1.00 88.50 80 GLU A O 1
ATOM 627 N N . LEU A 1 81 ? -10.553 7.672 16.054 1.00 88.06 81 LEU A N 1
ATOM 628 C CA . LEU A 1 81 ? -10.724 6.222 16.144 1.00 88.06 81 LEU A CA 1
ATOM 629 C C . LEU A 1 81 ? -9.479 5.441 15.726 1.00 88.06 81 LEU A C 1
ATOM 631 O O . LEU A 1 81 ? -9.208 4.380 16.288 1.00 88.06 81 LEU A O 1
ATOM 635 N N . ALA A 1 82 ? -8.684 5.970 14.793 1.00 76.56 82 ALA A N 1
ATOM 636 C CA . ALA A 1 82 ? -7.413 5.370 14.408 1.00 76.56 82 ALA A CA 1
ATOM 637 C C . ALA A 1 82 ? -6.468 5.242 15.613 1.00 76.56 82 ALA A C 1
ATOM 639 O O . ALA A 1 82 ? -5.824 4.206 15.768 1.00 76.56 82 ALA A O 1
ATOM 640 N N . LYS A 1 83 ? -6.447 6.237 16.514 1.00 79.69 83 LYS A N 1
ATOM 641 C CA . LYS A 1 83 ? -5.647 6.185 17.751 1.00 79.69 83 LYS A CA 1
ATOM 642 C C . LYS A 1 83 ? -6.130 5.078 18.687 1.00 79.69 83 LYS A C 1
ATOM 644 O O . LYS A 1 83 ? -5.313 4.371 19.267 1.00 79.69 83 LYS A O 1
ATOM 649 N N . ILE A 1 84 ? -7.445 4.904 18.818 1.00 84.44 84 ILE A N 1
ATOM 650 C CA . ILE A 1 84 ? -8.047 3.856 19.658 1.00 84.44 84 ILE A CA 1
ATOM 651 C C . ILE A 1 84 ? -7.741 2.468 19.081 1.00 84.44 84 ILE A C 1
ATOM 653 O O . ILE A 1 84 ? -7.327 1.568 19.813 1.00 84.44 84 ILE A O 1
ATOM 657 N N . SER A 1 85 ? -7.868 2.308 17.761 1.00 75.62 85 SER A N 1
ATOM 658 C CA . SER A 1 85 ? -7.484 1.080 17.059 1.00 75.62 85 SER A CA 1
ATOM 659 C C . SER A 1 85 ? -6.013 0.749 17.254 1.00 75.62 85 SER A C 1
ATOM 661 O O . SER A 1 85 ? -5.681 -0.394 17.562 1.00 75.62 85 SER A O 1
ATOM 663 N N . GLU A 1 86 ? -5.132 1.735 17.109 1.00 65.81 86 GLU A N 1
ATOM 664 C CA . GLU A 1 86 ? -3.696 1.574 17.324 1.00 65.81 86 GLU A CA 1
ATOM 665 C C . GLU A 1 86 ? -3.394 1.173 18.775 1.00 65.81 86 GLU A C 1
ATOM 667 O O . GLU A 1 86 ? -2.683 0.199 19.007 1.00 65.81 86 GLU A O 1
ATOM 672 N N . GLN A 1 87 ? -4.004 1.838 19.761 1.00 73.00 87 GLN A N 1
ATOM 673 C CA . GLN A 1 87 ? -3.832 1.518 21.182 1.00 73.00 87 GLN A CA 1
ATOM 674 C C . GLN A 1 87 ? -4.329 0.114 21.545 1.00 73.00 87 GLN A C 1
ATOM 676 O O . GLN A 1 87 ? -3.662 -0.588 22.308 1.00 73.00 87 GLN A O 1
ATOM 681 N N . LYS A 1 88 ? -5.475 -0.320 21.008 1.00 75.12 88 LYS A N 1
ATOM 682 C CA . LYS A 1 88 ? -6.002 -1.670 21.249 1.00 75.12 88 LYS A CA 1
ATOM 683 C C . LYS A 1 88 ? -5.084 -2.736 20.660 1.00 75.12 88 LYS A C 1
ATOM 685 O O . LYS A 1 88 ? -4.790 -3.725 21.330 1.00 75.12 88 LYS A O 1
ATOM 690 N N . LEU A 1 89 ? -4.604 -2.514 19.435 1.00 61.25 89 LEU A N 1
ATOM 691 C CA . LEU A 1 89 ? -3.627 -3.391 18.798 1.00 61.25 89 LEU A CA 1
ATOM 692 C C . LEU A 1 89 ? -2.352 -3.453 19.646 1.00 61.25 89 LEU A C 1
ATOM 694 O O . LEU A 1 89 ? -1.938 -4.536 20.029 1.00 61.25 89 LEU A O 1
ATOM 698 N N . VAL A 1 90 ? -1.792 -2.325 20.081 1.00 60.34 90 VAL A N 1
ATOM 699 C CA . VAL A 1 90 ? -0.618 -2.322 20.973 1.00 60.34 90 VAL A CA 1
ATOM 700 C C . VAL A 1 90 ? -0.862 -3.126 22.261 1.00 60.34 90 VAL A C 1
ATOM 702 O O . VAL A 1 90 ? -0.031 -3.961 22.620 1.00 60.34 90 VAL A O 1
ATOM 705 N N . ARG A 1 91 ? -2.003 -2.926 22.935 1.00 66.25 91 ARG A N 1
ATOM 706 C CA . ARG A 1 91 ? -2.336 -3.596 24.209 1.00 66.25 91 ARG A CA 1
ATOM 707 C C . ARG A 1 91 ? -2.502 -5.104 24.096 1.00 66.25 91 ARG A C 1
ATOM 709 O O . ARG A 1 91 ? -2.148 -5.812 25.030 1.00 66.25 91 ARG A O 1
ATOM 716 N N . ALA A 1 92 ? -3.001 -5.613 22.976 1.00 58.09 92 ALA A N 1
ATOM 717 C CA . ALA A 1 92 ? -3.231 -7.045 22.801 1.00 58.09 92 ALA A CA 1
ATOM 718 C C . ALA A 1 92 ? -1.935 -7.849 22.525 1.00 58.09 92 ALA A C 1
ATOM 720 O O . ALA A 1 92 ? -1.976 -8.887 21.874 1.00 58.09 92 ALA A O 1
ATOM 721 N N . GLY A 1 93 ? -0.761 -7.353 22.952 1.00 42.59 93 GLY A N 1
ATOM 722 C CA . GLY A 1 93 ? 0.552 -7.875 22.529 1.00 42.59 93 GLY A CA 1
ATOM 723 C C . GLY A 1 93 ? 0.770 -7.715 21.024 1.00 42.59 93 GLY A C 1
ATOM 724 O O . GLY A 1 93 ? 1.666 -8.301 20.420 1.00 42.59 93 GLY A O 1
ATOM 725 N N . MET A 1 94 ? -0.097 -6.910 20.420 1.00 51.00 94 MET A N 1
ATOM 726 C CA . MET A 1 94 ? -0.377 -6.875 19.015 1.00 51.00 94 MET A CA 1
ATOM 727 C C . MET A 1 94 ? 0.210 -5.575 18.402 1.00 51.00 94 MET A C 1
ATOM 729 O O . MET A 1 94 ? -0.343 -4.995 17.470 1.00 51.00 94 MET A O 1
ATOM 733 N N . GLY A 1 95 ? 1.389 -5.141 18.873 1.00 42.81 95 GLY A N 1
ATOM 734 C CA . GLY A 1 95 ? 2.156 -3.983 18.365 1.00 42.81 95 GLY A CA 1
ATOM 735 C C . GLY A 1 95 ? 2.654 -4.098 16.906 1.00 42.81 95 GLY A C 1
ATOM 736 O O . GLY A 1 95 ? 3.607 -3.425 16.518 1.00 42.81 95 GLY A O 1
ATOM 737 N N . TRP A 1 96 ? 2.021 -4.963 16.105 1.00 48.75 96 TRP A N 1
ATOM 738 C CA . TRP A 1 96 ? 2.370 -5.468 14.772 1.00 48.75 96 TRP A CA 1
ATOM 739 C C . TRP A 1 96 ? 1.468 -4.917 13.669 1.00 48.75 96 TRP A C 1
ATOM 741 O O . TRP A 1 96 ? 1.294 -5.626 12.686 1.00 48.75 96 TRP A O 1
ATOM 751 N N . ALA A 1 97 ? 0.873 -3.723 13.778 1.00 58.31 97 ALA A N 1
ATOM 752 C CA . ALA A 1 97 ? 0.006 -3.189 12.718 1.00 58.31 97 ALA A CA 1
ATOM 753 C C . ALA A 1 97 ? 0.806 -2.847 11.436 1.00 58.31 97 ALA A C 1
ATOM 755 O O . ALA A 1 97 ? 0.988 -1.692 11.062 1.00 58.31 97 ALA A O 1
ATOM 756 N N . VAL A 1 98 ? 1.326 -3.887 10.789 1.00 71.62 98 VAL A N 1
ATOM 757 C CA . VAL A 1 98 ? 1.742 -3.980 9.410 1.00 71.62 98 VAL A CA 1
ATOM 758 C C . VAL A 1 98 ? 0.432 -3.969 8.649 1.00 71.62 98 VAL A C 1
ATOM 760 O O . VAL A 1 98 ? -0.239 -4.989 8.500 1.00 71.62 98 VAL A O 1
ATOM 763 N N . ILE A 1 99 ? 0.013 -2.779 8.250 1.00 87.50 99 ILE A N 1
ATOM 764 C CA . ILE A 1 99 ? -1.177 -2.629 7.428 1.00 87.50 99 ILE A CA 1
ATOM 765 C C . ILE A 1 99 ? -0.733 -2.978 6.020 1.00 87.50 99 ILE A C 1
ATOM 767 O O . ILE A 1 99 ? 0.047 -2.243 5.418 1.00 87.50 99 ILE A O 1
ATOM 771 N N . VAL A 1 100 ? -1.202 -4.110 5.503 1.00 92.69 100 VAL A N 1
ATOM 772 C CA . VAL A 1 100 ? -1.101 -4.388 4.071 1.00 92.69 100 VAL A CA 1
ATOM 773 C C . VAL A 1 100 ? -1.989 -3.371 3.369 1.00 92.69 100 VAL A C 1
ATOM 775 O O . VAL A 1 100 ? -3.171 -3.262 3.687 1.00 92.69 100 VAL A O 1
ATOM 778 N N . ILE A 1 101 ? -1.413 -2.597 2.454 1.00 96.94 101 ILE A N 1
ATOM 779 C CA . ILE A 1 101 ? -2.126 -1.552 1.705 1.00 96.94 101 ILE A CA 1
ATOM 780 C C . ILE A 1 101 ? -2.314 -1.924 0.236 1.00 96.94 101 ILE A C 1
ATOM 782 O O . ILE A 1 101 ? -3.177 -1.372 -0.441 1.00 96.94 101 ILE A O 1
ATOM 786 N N . PHE A 1 102 ? -1.534 -2.892 -0.240 1.00 98.50 102 PHE A N 1
ATOM 787 C CA . PHE A 1 102 ? -1.619 -3.450 -1.578 1.00 98.50 102 PHE A CA 1
ATOM 788 C C . PHE A 1 102 ? -1.060 -4.868 -1.566 1.00 98.50 102 PHE A C 1
ATOM 790 O O . PHE A 1 102 ? -0.036 -5.126 -0.937 1.00 98.50 102 PHE A O 1
ATOM 797 N N . ARG A 1 103 ? -1.710 -5.780 -2.282 1.00 98.50 103 ARG A N 1
ATOM 798 C CA . ARG A 1 103 ? -1.175 -7.094 -2.617 1.00 98.50 103 ARG A CA 1
ATOM 799 C C . ARG A 1 103 ? -1.772 -7.558 -3.938 1.00 98.50 103 ARG A C 1
ATOM 801 O O . ARG A 1 103 ? -2.933 -7.969 -3.981 1.00 98.50 103 ARG A O 1
ATOM 808 N N . SER A 1 104 ? -0.986 -7.480 -5.007 1.00 98.56 104 SER A N 1
ATOM 809 C CA . SER A 1 104 ? -1.405 -7.907 -6.343 1.00 98.56 104 SER A CA 1
ATOM 810 C C . SER A 1 104 ? -0.222 -8.063 -7.292 1.00 98.56 104 SER A C 1
ATOM 812 O O . SER A 1 104 ? 0.886 -7.619 -7.001 1.00 98.56 104 SER A O 1
ATOM 814 N N . ALA A 1 105 ? -0.467 -8.705 -8.433 1.00 98.25 105 ALA A N 1
ATOM 815 C CA . ALA A 1 105 ? 0.388 -8.615 -9.617 1.00 98.25 105 ALA A CA 1
ATOM 816 C C . ALA A 1 105 ? -0.090 -7.530 -10.606 1.00 98.25 105 ALA A C 1
ATOM 818 O O . ALA A 1 105 ? 0.541 -7.319 -11.638 1.00 98.25 105 ALA A O 1
ATOM 819 N N . GLU A 1 106 ? -1.201 -6.860 -10.294 1.00 98.00 106 GLU A N 1
ATOM 820 C CA . GLU A 1 106 ? -1.838 -5.830 -11.113 1.00 98.00 106 GLU A CA 1
ATOM 821 C C . GLU A 1 106 ? -1.651 -4.464 -10.429 1.00 98.00 106 GLU A C 1
ATOM 823 O O . GLU A 1 106 ? -2.390 -4.145 -9.494 1.00 98.00 106 GLU A O 1
ATOM 828 N N . PRO A 1 107 ? -0.669 -3.643 -10.836 1.00 98.25 107 PRO A N 1
ATOM 829 C CA . PRO A 1 107 ? -0.407 -2.348 -10.196 1.00 98.25 107 PRO A CA 1
ATOM 830 C C . PRO A 1 107 ? -1.547 -1.336 -10.389 1.00 98.25 107 PRO A C 1
ATOM 832 O O . PRO A 1 107 ? -1.675 -0.390 -9.619 1.00 98.25 107 PRO A O 1
ATOM 835 N N . THR A 1 108 ? -2.438 -1.558 -11.357 1.00 98.25 108 THR A N 1
ATOM 836 C CA . THR A 1 108 ? -3.604 -0.703 -11.640 1.00 98.25 108 THR A CA 1
ATOM 837 C C . THR A 1 108 ? -4.562 -0.547 -10.458 1.00 98.25 108 THR A C 1
ATOM 839 O O . THR A 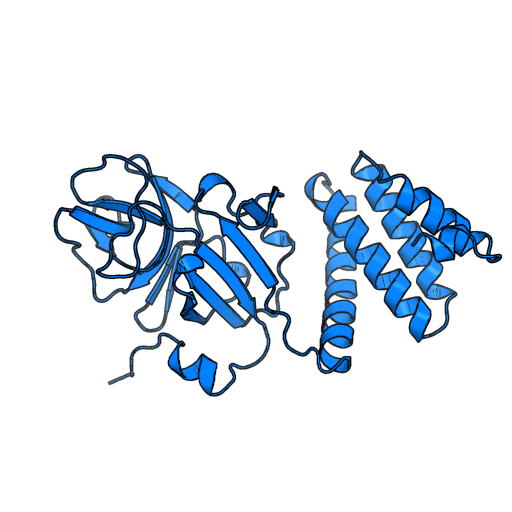1 108 ? -5.278 0.446 -10.390 1.00 98.25 108 THR A O 1
ATOM 842 N N . ILE A 1 109 ? -4.573 -1.492 -9.510 1.00 98.19 109 ILE A N 1
ATOM 843 C CA . ILE A 1 109 ? -5.442 -1.416 -8.327 1.00 98.19 109 ILE A CA 1
ATOM 844 C C . ILE A 1 109 ? -4.812 -0.643 -7.157 1.00 98.19 109 ILE A C 1
ATOM 846 O O . ILE A 1 109 ? -5.440 -0.528 -6.104 1.00 98.19 109 ILE A O 1
ATOM 850 N N . TRP A 1 110 ? -3.583 -0.137 -7.288 1.00 98.44 110 TRP A N 1
ATOM 851 C CA . TRP A 1 110 ? -2.946 0.691 -6.261 1.00 98.44 110 TRP A CA 1
ATOM 852 C C . TRP A 1 110 ? -3.827 1.884 -5.873 1.00 98.44 110 TRP A C 1
ATOM 854 O O . TRP A 1 110 ? -4.377 2.557 -6.740 1.00 98.44 110 TRP A O 1
ATOM 864 N N . ASN A 1 111 ? -3.948 2.150 -4.566 1.00 97.06 111 ASN A N 1
ATOM 865 C CA . ASN A 1 111 ? -4.771 3.238 -4.025 1.00 97.06 111 ASN A CA 1
ATOM 866 C C . ASN A 1 111 ? -6.269 3.157 -4.417 1.00 97.06 111 ASN A C 1
ATOM 868 O O . ASN A 1 111 ? -6.948 4.174 -4.534 1.00 97.06 111 ASN A O 1
ATOM 872 N N . THR A 1 112 ? -6.805 1.949 -4.610 1.00 94.44 112 THR A N 1
ATOM 873 C CA . THR A 1 112 ? -8.242 1.710 -4.850 1.00 94.44 112 THR A CA 1
ATOM 874 C C . THR A 1 112 ? -8.891 0.979 -3.676 1.00 94.44 112 THR A C 1
ATOM 876 O O . THR A 1 112 ? -8.208 0.528 -2.758 1.00 94.44 112 THR A O 1
ATOM 879 N N . THR A 1 113 ? -10.214 0.810 -3.709 1.00 93.00 113 THR A N 1
ATOM 880 C CA . THR A 1 113 ? -10.936 -0.094 -2.800 1.00 93.00 113 THR A CA 1
ATOM 881 C C . THR A 1 113 ? -11.119 -1.452 -3.477 1.00 93.00 113 THR A C 1
ATOM 883 O O . THR A 1 113 ? -12.143 -1.696 -4.109 1.00 93.00 113 THR A O 1
ATOM 886 N N . THR A 1 114 ? -10.131 -2.344 -3.357 1.00 90.25 114 THR A N 1
ATOM 887 C CA . THR A 1 114 ? -10.177 -3.671 -3.991 1.00 90.25 114 THR A CA 1
ATOM 888 C C . THR A 1 114 ? -9.979 -4.778 -2.960 1.00 90.25 114 THR A C 1
ATOM 890 O O . THR A 1 114 ? -8.982 -4.804 -2.249 1.00 90.25 114 THR A O 1
ATOM 893 N N . ASN A 1 115 ? -10.904 -5.739 -2.910 1.00 92.50 115 ASN A N 1
ATOM 894 C CA . ASN A 1 115 ? -10.751 -6.971 -2.136 1.00 92.50 115 ASN A CA 1
ATOM 895 C C . ASN A 1 115 ? -11.444 -8.129 -2.869 1.00 92.50 115 ASN A C 1
ATOM 897 O O . ASN A 1 115 ? -12.599 -8.448 -2.602 1.00 92.50 115 ASN A O 1
ATOM 901 N N . ARG A 1 116 ? -10.751 -8.706 -3.856 1.00 91.19 116 ARG A N 1
ATOM 902 C CA . ARG A 1 116 ? -11.281 -9.774 -4.728 1.00 91.19 116 ARG A CA 1
ATOM 903 C C . ARG A 1 116 ? -10.536 -11.100 -4.567 1.00 91.19 116 ARG A C 1
ATOM 905 O O . ARG A 1 116 ? -10.600 -11.957 -5.440 1.00 91.19 116 ARG A O 1
ATOM 912 N N . GLY A 1 117 ? -9.796 -11.257 -3.472 1.00 82.06 117 GLY A N 1
ATOM 913 C CA . GLY A 1 117 ? -9.054 -12.473 -3.159 1.00 82.06 117 GLY A CA 1
ATOM 914 C C . GLY A 1 117 ? -7.695 -12.199 -2.527 1.00 82.06 117 GLY A C 1
ATOM 915 O O . GLY A 1 117 ? -7.247 -11.058 -2.420 1.00 82.06 117 GLY A O 1
ATOM 916 N N . ALA A 1 118 ? -7.014 -13.279 -2.140 1.00 81.81 118 ALA A N 1
ATOM 917 C CA . ALA A 1 118 ? -5.786 -13.218 -1.348 1.00 81.81 118 ALA A CA 1
ATOM 918 C C . ALA A 1 118 ? -4.623 -12.473 -2.024 1.00 81.81 118 ALA A C 1
ATOM 920 O O . ALA A 1 118 ? -3.764 -11.984 -1.302 1.00 81.81 118 ALA A O 1
ATOM 921 N N . ASN A 1 119 ? -4.613 -12.377 -3.361 1.00 93.94 119 ASN A N 1
ATOM 922 C CA . ASN A 1 119 ? -3.618 -11.665 -4.180 1.00 93.94 119 ASN A CA 1
ATOM 923 C C . ASN A 1 119 ? -4.263 -10.578 -5.058 1.00 93.94 119 ASN A C 1
ATOM 925 O O . ASN A 1 119 ? -3.752 -10.263 -6.128 1.00 93.94 119 ASN A O 1
ATOM 929 N N . MET A 1 120 ? -5.427 -10.067 -4.654 1.00 94.75 120 MET A N 1
ATOM 930 C CA . MET A 1 120 ? -6.138 -9.006 -5.364 1.00 94.75 120 MET A CA 1
ATOM 931 C C . MET A 1 120 ? -6.730 -8.045 -4.341 1.00 94.75 120 MET A C 1
ATOM 933 O O . MET A 1 120 ? -7.945 -7.994 -4.124 1.00 94.75 120 MET A O 1
ATOM 937 N N . PHE A 1 121 ? -5.832 -7.339 -3.662 1.00 95.50 121 PHE A N 1
ATOM 938 C CA . PHE A 1 121 ? -6.153 -6.498 -2.523 1.00 95.50 121 PHE A CA 1
ATOM 939 C C . PHE A 1 121 ? -5.487 -5.126 -2.642 1.00 95.50 121 PHE A C 1
ATOM 941 O O . PHE A 1 121 ? -4.300 -5.030 -2.950 1.00 95.50 121 PHE A O 1
ATOM 948 N N . ALA A 1 122 ? -6.239 -4.069 -2.358 1.00 96.94 122 ALA A N 1
ATOM 949 C CA . ALA A 1 122 ? -5.734 -2.719 -2.172 1.00 96.94 122 ALA A CA 1
ATOM 950 C C . ALA A 1 122 ? -6.705 -1.912 -1.308 1.00 96.94 122 ALA A C 1
ATOM 952 O O . ALA A 1 122 ? -7.920 -2.136 -1.351 1.00 96.94 122 ALA A O 1
ATOM 953 N N . ILE A 1 123 ? -6.169 -0.960 -0.546 1.00 92.75 123 ILE A N 1
ATOM 954 C CA . ILE A 1 123 ? -6.978 0.042 0.151 1.00 92.75 123 ILE A CA 1
ATOM 955 C C . ILE A 1 123 ? -6.635 1.448 -0.352 1.00 92.75 123 ILE A C 1
ATOM 957 O O . ILE A 1 123 ? -5.492 1.695 -0.750 1.00 92.75 123 ILE A O 1
ATOM 961 N N . PRO A 1 124 ? -7.576 2.403 -0.263 1.00 91.75 124 PRO A N 1
ATOM 962 C CA . PRO A 1 124 ? -7.263 3.809 -0.468 1.00 91.75 124 PRO A CA 1
ATOM 963 C C . PRO A 1 124 ? -6.211 4.285 0.542 1.00 91.75 124 PRO A C 1
ATOM 965 O O . PRO A 1 124 ? -6.353 4.062 1.747 1.00 91.75 124 PRO A O 1
ATOM 968 N N . LEU A 1 125 ? -5.185 4.998 0.078 1.00 92.31 125 LEU A N 1
ATOM 969 C CA . LEU A 1 125 ? -4.086 5.522 0.897 1.00 92.31 125 LEU A CA 1
ATOM 970 C C . LEU A 1 125 ? -4.570 6.507 1.969 1.00 92.31 125 LEU A C 1
ATOM 972 O O . LEU A 1 125 ? -3.934 6.646 3.012 1.00 92.31 125 LEU A O 1
ATOM 976 N N . LEU A 1 126 ? -5.732 7.138 1.768 1.00 85.62 126 LEU A N 1
ATOM 977 C CA . LEU A 1 126 ? -6.388 7.965 2.787 1.00 85.62 126 LEU A CA 1
ATOM 978 C C . LEU A 1 126 ? -6.692 7.181 4.077 1.00 85.62 126 LEU A C 1
ATOM 980 O O . LEU A 1 126 ? -6.668 7.765 5.159 1.00 85.62 126 LEU A O 1
ATOM 984 N N . ARG A 1 127 ? -6.897 5.855 3.983 1.00 83.88 127 ARG A N 1
ATOM 985 C CA . ARG A 1 127 ? -7.134 4.962 5.130 1.00 83.88 127 ARG A CA 1
ATOM 986 C C . ARG A 1 127 ? -5.857 4.586 5.881 1.00 83.88 127 ARG A C 1
ATOM 988 O O . ARG A 1 127 ? -5.941 3.966 6.939 1.00 83.88 127 ARG A O 1
ATOM 995 N N . VAL A 1 128 ? -4.685 4.927 5.348 1.00 86.00 128 VAL A N 1
ATOM 996 C CA . VAL A 1 128 ? -3.410 4.667 6.017 1.00 86.00 128 VAL A CA 1
ATOM 997 C C . VAL A 1 128 ? -3.231 5.655 7.177 1.00 86.00 128 VAL A C 1
ATOM 999 O O . VAL A 1 128 ? -3.472 6.852 6.990 1.00 86.00 128 VAL A O 1
ATOM 1002 N N . PRO A 1 129 ? -2.809 5.208 8.374 1.00 82.81 129 PRO A N 1
ATOM 1003 C CA . PRO A 1 129 ? -2.530 6.102 9.493 1.00 82.81 129 PRO A CA 1
ATOM 1004 C C . PRO A 1 129 ? -1.410 7.099 9.185 1.00 82.81 129 PRO A C 1
ATOM 1006 O O . PRO A 1 129 ? -0.455 6.791 8.474 1.00 82.81 129 PRO A O 1
ATOM 1009 N N . ASN A 1 130 ? -1.484 8.292 9.776 1.00 83.50 130 ASN A N 1
ATOM 1010 C CA . ASN A 1 130 ? -0.424 9.299 9.637 1.00 83.50 130 ASN A CA 1
ATOM 1011 C C . ASN A 1 130 ? 0.868 8.895 10.377 1.00 83.50 130 ASN A C 1
ATOM 1013 O O . ASN A 1 130 ? 1.929 9.426 10.071 1.00 83.50 130 ASN A O 1
ATOM 1017 N N . SER A 1 131 ? 0.787 7.959 11.330 1.00 84.75 131 SER A N 1
ATOM 1018 C CA . SER A 1 131 ? 1.890 7.543 12.207 1.00 84.75 131 SER A CA 1
ATOM 1019 C C . SER A 1 131 ? 2.890 6.575 11.566 1.00 84.75 131 SER A C 1
ATOM 1021 O O . SER A 1 131 ? 3.845 6.170 12.229 1.00 84.75 131 SER A O 1
ATOM 1023 N N . ILE A 1 132 ? 2.704 6.177 10.301 1.00 91.94 132 ILE A N 1
ATOM 1024 C CA . ILE A 1 132 ? 3.621 5.229 9.660 1.00 91.94 132 ILE A CA 1
ATOM 1025 C C . ILE A 1 132 ? 5.047 5.789 9.585 1.00 91.94 132 ILE A C 1
ATOM 1027 O O . ILE A 1 132 ? 5.257 6.984 9.382 1.00 91.94 132 ILE A O 1
ATOM 1031 N N . ARG A 1 133 ? 6.023 4.895 9.733 1.00 93.75 133 ARG A N 1
ATOM 1032 C CA . ARG A 1 133 ? 7.460 5.196 9.694 1.00 93.75 133 ARG A CA 1
ATOM 1033 C C . ARG A 1 133 ? 8.217 4.358 8.675 1.00 93.75 133 ARG A C 1
ATOM 1035 O O . ARG A 1 133 ? 9.313 4.729 8.264 1.00 93.75 133 ARG A O 1
ATOM 1042 N N . TYR A 1 134 ? 7.641 3.229 8.278 1.00 95.50 134 TYR A N 1
ATOM 1043 C CA . TYR A 1 134 ? 8.278 2.267 7.396 1.00 95.50 134 TYR A CA 1
ATOM 1044 C C . TYR A 1 134 ? 7.289 1.750 6.362 1.00 95.50 134 TYR A C 1
ATOM 1046 O O . TYR A 1 134 ? 6.107 1.554 6.658 1.00 95.50 134 TYR A O 1
ATOM 1054 N N . LEU A 1 135 ? 7.806 1.489 5.166 1.00 97.25 135 LEU A N 1
ATOM 1055 C CA . LEU A 1 135 ? 7.145 0.718 4.124 1.00 97.25 135 LEU A CA 1
ATOM 1056 C C . LEU A 1 135 ? 7.976 -0.531 3.865 1.00 97.25 135 LEU A C 1
ATOM 1058 O O . LEU A 1 135 ? 9.189 -0.447 3.681 1.00 97.25 135 LEU A O 1
ATOM 1062 N N . ARG A 1 136 ? 7.311 -1.682 3.837 1.00 97.69 136 ARG A N 1
ATOM 1063 C CA . ARG A 1 136 ? 7.866 -2.963 3.421 1.00 97.69 136 ARG A CA 1
ATOM 1064 C C . ARG A 1 136 ? 7.264 -3.346 2.080 1.00 97.69 136 ARG A C 1
ATOM 1066 O O . ARG A 1 136 ? 6.043 -3.370 1.939 1.00 97.69 136 ARG A O 1
ATOM 1073 N N . LEU A 1 137 ? 8.124 -3.684 1.131 1.00 98.44 137 LEU A N 1
ATOM 1074 C CA . LEU A 1 137 ? 7.745 -4.303 -0.130 1.00 98.44 137 LEU A CA 1
ATOM 1075 C C . LEU A 1 137 ? 8.196 -5.762 -0.105 1.00 98.44 137 LEU A C 1
ATOM 1077 O O . LEU A 1 137 ? 9.361 -6.041 0.178 1.00 98.44 137 LEU A O 1
ATOM 1081 N N . THR A 1 138 ? 7.287 -6.685 -0.400 1.00 97.81 138 THR A N 1
ATOM 1082 C CA . THR A 1 138 ? 7.524 -8.130 -0.325 1.00 97.81 138 THR A CA 1
ATOM 1083 C C . THR A 1 138 ? 7.141 -8.806 -1.637 1.00 97.81 138 THR A C 1
ATOM 1085 O O . THR A 1 138 ? 6.027 -8.629 -2.122 1.00 97.81 138 THR A O 1
ATOM 1088 N N . GLU A 1 139 ? 8.026 -9.635 -2.192 1.00 97.81 139 GLU A N 1
ATOM 1089 C CA . GLU A 1 139 ? 7.659 -10.598 -3.236 1.00 97.81 139 GLU A CA 1
ATOM 1090 C C . GLU A 1 139 ? 7.027 -11.820 -2.578 1.00 97.81 139 GLU A C 1
ATOM 1092 O O . GLU A 1 139 ? 7.707 -12.594 -1.899 1.00 97.81 139 GLU A O 1
ATOM 1097 N N . VAL A 1 140 ? 5.721 -12.001 -2.776 1.00 95.31 140 VAL A N 1
ATOM 1098 C CA . VAL A 1 140 ? 4.927 -12.966 -2.002 1.00 95.31 140 VAL A CA 1
ATOM 1099 C C . VAL A 1 140 ? 5.399 -14.402 -2.231 1.00 95.31 140 VAL A C 1
ATOM 1101 O O . VAL A 1 140 ? 5.595 -15.142 -1.268 1.00 95.31 140 VAL A O 1
ATOM 1104 N N . ALA A 1 141 ? 5.639 -14.787 -3.489 1.00 92.69 141 ALA A N 1
ATOM 1105 C CA . ALA A 1 141 ? 6.014 -16.156 -3.848 1.00 92.69 141 ALA A CA 1
ATOM 1106 C C . ALA A 1 141 ? 7.352 -16.586 -3.223 1.00 92.69 141 ALA A C 1
ATOM 1108 O O . ALA A 1 141 ? 7.475 -17.700 -2.722 1.00 92.69 141 ALA A O 1
ATOM 1109 N N . LYS A 1 142 ? 8.340 -15.683 -3.210 1.00 94.12 142 LYS A N 1
ATOM 1110 C CA . LYS A 1 142 ? 9.687 -15.947 -2.679 1.00 94.12 142 LYS A CA 1
ATOM 1111 C C . LYS A 1 142 ? 9.875 -15.517 -1.222 1.00 94.12 142 LYS A C 1
ATOM 1113 O O . LYS A 1 142 ? 10.947 -15.735 -0.669 1.00 94.12 142 LYS A O 1
ATOM 1118 N N . ARG A 1 143 ? 8.859 -14.899 -0.604 1.00 92.38 143 ARG A N 1
ATOM 1119 C CA . ARG A 1 143 ? 8.860 -14.409 0.789 1.00 92.38 143 ARG A CA 1
ATOM 1120 C C . ARG A 1 143 ? 10.069 -13.540 1.148 1.00 92.38 143 ARG A C 1
ATOM 1122 O O . ARG A 1 143 ? 10.535 -13.535 2.284 1.00 92.38 143 ARG A O 1
ATOM 1129 N N . ARG A 1 144 ? 10.568 -12.778 0.181 1.00 94.56 144 ARG A N 1
ATOM 1130 C CA . ARG A 1 144 ? 11.688 -11.849 0.360 1.00 94.56 144 ARG A CA 1
ATOM 1131 C C . ARG A 1 144 ? 11.177 -10.424 0.380 1.00 94.56 144 ARG A C 1
ATOM 1133 O O . ARG A 1 144 ? 10.198 -10.113 -0.294 1.00 94.56 144 ARG A O 1
ATOM 1140 N N . SER A 1 145 ? 11.815 -9.586 1.187 1.00 96.81 145 SER A N 1
ATOM 1141 C CA . SER A 1 145 ? 11.332 -8.240 1.475 1.00 96.81 145 SER A CA 1
ATOM 1142 C C . SER A 1 145 ? 12.456 -7.219 1.472 1.00 96.81 145 SER A C 1
ATOM 1144 O O . SER A 1 145 ? 13.593 -7.550 1.796 1.00 96.81 145 SER A O 1
ATOM 1146 N N . VAL A 1 146 ? 12.097 -5.977 1.174 1.00 97.88 146 VAL A N 1
ATOM 1147 C CA . VAL A 1 146 ? 12.906 -4.790 1.454 1.00 97.88 146 VAL A CA 1
ATOM 1148 C C . VAL A 1 146 ? 12.081 -3.792 2.252 1.00 97.88 146 VAL A C 1
ATOM 1150 O O . VAL A 1 146 ? 10.855 -3.744 2.115 1.00 97.88 146 VAL A O 1
ATOM 1153 N N . ILE A 1 147 ? 12.741 -3.016 3.105 1.00 97.25 147 ILE A N 1
ATOM 1154 C CA . ILE A 1 147 ? 12.113 -1.989 3.936 1.00 97.25 147 ILE A CA 1
ATOM 1155 C C . ILE A 1 147 ? 12.780 -0.646 3.654 1.00 97.25 147 ILE A C 1
ATOM 1157 O O . ILE A 1 147 ? 13.998 -0.570 3.554 1.00 97.25 147 ILE A O 1
ATOM 1161 N N . ILE A 1 148 ? 11.989 0.419 3.567 1.00 97.31 148 ILE A N 1
ATOM 1162 C CA . ILE A 1 148 ? 12.471 1.804 3.528 1.00 97.31 148 ILE A CA 1
ATOM 1163 C C . ILE A 1 148 ? 11.777 2.631 4.606 1.00 97.31 148 ILE A C 1
ATOM 1165 O O . ILE A 1 148 ? 10.666 2.308 5.041 1.00 97.31 148 ILE A O 1
ATOM 1169 N N . GLU A 1 149 ? 12.414 3.724 5.020 1.00 96.25 149 GLU A N 1
ATOM 1170 C CA . GLU A 1 149 ? 11.723 4.756 5.792 1.00 96.25 149 GLU A CA 1
ATOM 1171 C C . GLU A 1 149 ? 10.649 5.428 4.935 1.00 96.25 149 GLU A C 1
ATOM 1173 O O . GLU A 1 149 ? 10.846 5.711 3.750 1.00 96.25 149 GLU A O 1
ATOM 1178 N N . MET A 1 150 ? 9.489 5.661 5.540 1.00 96.12 150 MET A N 1
ATOM 1179 C CA . MET A 1 150 ? 8.311 6.158 4.846 1.00 96.12 150 MET A CA 1
ATOM 1180 C C . MET A 1 150 ? 7.442 6.998 5.771 1.00 96.12 150 MET A C 1
ATOM 1182 O O . MET A 1 150 ? 7.363 6.743 6.967 1.00 96.12 150 MET A O 1
ATOM 1186 N N . THR A 1 151 ? 6.730 7.956 5.189 1.00 95.38 151 THR A N 1
ATOM 1187 C CA . THR A 1 151 ? 5.651 8.692 5.854 1.00 95.38 151 THR A CA 1
ATOM 1188 C C . THR A 1 151 ? 4.403 8.650 4.980 1.00 95.38 151 THR A C 1
ATOM 1190 O O . THR A 1 151 ? 4.493 8.424 3.769 1.00 95.38 151 THR A O 1
ATOM 1193 N N . LYS A 1 152 ? 3.224 8.881 5.568 1.00 93.44 152 LYS A N 1
ATOM 1194 C CA . LYS A 1 152 ? 1.961 8.839 4.816 1.00 93.44 152 LYS A CA 1
ATOM 1195 C C . LYS A 1 152 ? 1.960 9.801 3.625 1.00 93.44 152 LYS A C 1
ATOM 1197 O O . LYS A 1 152 ? 1.574 9.409 2.526 1.00 93.44 152 LYS A O 1
ATOM 1202 N N . ASP A 1 153 ? 2.463 11.020 3.812 1.00 93.94 153 ASP A N 1
ATOM 1203 C CA . ASP A 1 153 ? 2.477 12.060 2.771 1.00 93.94 153 ASP A CA 1
ATOM 1204 C C . ASP A 1 153 ? 3.331 11.702 1.552 1.00 93.94 153 ASP A C 1
ATOM 1206 O O . ASP A 1 153 ? 3.187 12.311 0.492 1.00 93.94 153 ASP A O 1
ATOM 1210 N N . ARG A 1 154 ? 4.233 10.728 1.696 1.00 96.94 154 ARG A N 1
ATOM 1211 C CA . ARG A 1 154 ? 5.122 10.258 0.633 1.00 96.94 154 ARG A CA 1
ATOM 1212 C C . ARG A 1 154 ? 4.556 9.063 -0.134 1.00 96.94 154 ARG A C 1
ATOM 1214 O O . ARG A 1 154 ? 5.025 8.804 -1.238 1.00 96.94 154 ARG A O 1
ATOM 1221 N N . LEU A 1 155 ? 3.542 8.366 0.393 1.00 97.25 155 LEU A N 1
ATOM 1222 C CA . LEU A 1 155 ? 3.022 7.126 -0.202 1.00 97.25 155 LEU A CA 1
ATOM 1223 C C . LEU A 1 155 ? 2.492 7.295 -1.626 1.00 97.25 155 LEU A C 1
ATOM 1225 O O . LEU A 1 155 ? 2.625 6.370 -2.413 1.00 97.25 155 LEU A O 1
ATOM 1229 N N . HIS A 1 156 ? 1.918 8.450 -1.957 1.00 96.50 156 HIS A N 1
ATOM 1230 C CA . HIS A 1 156 ? 1.356 8.743 -3.282 1.00 96.50 156 HIS A CA 1
ATOM 1231 C C . HIS A 1 156 ? 2.321 9.526 -4.188 1.00 96.50 156 HIS A C 1
ATOM 1233 O O . HIS A 1 156 ? 1.923 10.023 -5.239 1.00 96.50 156 HIS A O 1
ATOM 1239 N N . LYS A 1 157 ? 3.574 9.707 -3.757 1.00 96.56 157 LYS A N 1
ATOM 1240 C CA . LYS A 1 157 ? 4.548 10.581 -4.414 1.00 96.56 157 LYS A CA 1
ATOM 1241 C C . LYS A 1 157 ? 5.737 9.788 -4.923 1.00 96.56 157 LYS A C 1
ATOM 1243 O O . LYS A 1 157 ? 6.048 8.697 -4.445 1.00 96.56 157 LYS A O 1
ATOM 1248 N N . LEU A 1 158 ? 6.453 10.413 -5.846 1.00 96.25 158 LEU A N 1
ATOM 1249 C CA . LEU A 1 158 ? 7.819 10.045 -6.157 1.00 96.25 158 LEU A CA 1
ATOM 1250 C C . LEU A 1 158 ? 8.747 10.696 -5.127 1.00 96.25 158 LEU A C 1
ATOM 1252 O O . LEU A 1 158 ? 8.799 11.921 -5.026 1.00 96.25 158 LEU A O 1
ATOM 1256 N N . THR A 1 159 ? 9.464 9.895 -4.339 1.00 95.75 159 THR A N 1
ATOM 1257 C CA . THR A 1 159 ? 10.382 10.403 -3.304 1.00 95.75 159 THR A CA 1
ATOM 1258 C C . THR A 1 159 ? 11.678 9.615 -3.275 1.00 95.75 159 THR A C 1
ATOM 1260 O O . THR A 1 159 ? 11.720 8.469 -3.713 1.00 95.75 159 THR A O 1
ATOM 1263 N N . ALA A 1 160 ? 12.742 10.215 -2.750 1.00 93.31 160 ALA A N 1
ATOM 1264 C CA . ALA A 1 160 ? 14.029 9.558 -2.579 1.00 93.31 160 ALA A CA 1
ATOM 1265 C C . ALA A 1 160 ? 14.682 9.999 -1.264 1.00 93.31 160 ALA A C 1
ATOM 1267 O O . ALA A 1 160 ? 14.569 11.162 -0.882 1.00 93.31 160 ALA A O 1
ATOM 1268 N N . GLN A 1 161 ? 15.322 9.064 -0.566 1.00 90.81 161 GLN A N 1
ATOM 1269 C CA . GLN A 1 161 ? 16.023 9.275 0.699 1.00 90.81 161 GLN A CA 1
ATOM 1270 C C . GLN A 1 161 ? 17.083 8.175 0.884 1.00 90.81 161 GLN A C 1
ATOM 1272 O O . GLN A 1 161 ? 16.856 7.026 0.515 1.00 90.81 161 GLN A O 1
ATOM 1277 N N . ASP A 1 162 ? 18.236 8.516 1.465 1.00 89.31 162 ASP A N 1
ATOM 1278 C CA . ASP A 1 162 ? 19.277 7.558 1.882 1.00 89.31 162 ASP A CA 1
ATOM 1279 C C . ASP A 1 162 ? 19.775 6.606 0.775 1.00 89.31 162 ASP A C 1
ATOM 1281 O O . ASP A 1 162 ? 20.122 5.451 1.027 1.00 89.31 162 ASP A O 1
ATOM 1285 N N . GLY A 1 163 ? 19.820 7.100 -0.468 1.00 92.62 163 GLY A N 1
ATOM 1286 C CA . GLY A 1 163 ? 20.288 6.346 -1.636 1.00 92.62 163 GLY A CA 1
ATOM 1287 C C . GLY A 1 163 ? 19.225 5.476 -2.314 1.00 92.62 163 GLY A C 1
ATOM 1288 O O . GLY A 1 163 ? 19.491 4.931 -3.381 1.00 92.62 163 GLY A O 1
ATOM 1289 N N . PHE A 1 164 ? 18.021 5.398 -1.753 1.00 96.12 164 PHE A N 1
ATOM 1290 C CA . PHE A 1 164 ? 16.888 4.668 -2.316 1.00 96.12 164 PHE A CA 1
ATOM 1291 C C . PHE A 1 164 ? 15.715 5.617 -2.554 1.00 96.12 164 PHE A C 1
ATOM 1293 O O . PHE A 1 164 ? 15.710 6.767 -2.113 1.00 96.12 164 PHE A O 1
ATOM 1300 N N . GLY A 1 165 ? 14.689 5.161 -3.255 1.00 95.31 165 GLY A N 1
ATOM 1301 C CA . GLY A 1 165 ? 13.466 5.925 -3.399 1.00 95.31 165 GLY A CA 1
ATOM 1302 C C . GLY A 1 165 ? 12.233 5.072 -3.580 1.00 95.31 165 GLY A C 1
ATOM 1303 O O . GLY A 1 165 ? 12.299 3.855 -3.698 1.00 95.31 165 GLY A O 1
ATOM 1304 N N . TRP A 1 166 ? 11.092 5.740 -3.544 1.00 97.94 166 TRP A N 1
ATOM 1305 C CA . TRP A 1 166 ? 9.765 5.169 -3.664 1.00 97.94 166 TRP A CA 1
ATOM 1306 C C . TRP A 1 166 ? 9.045 5.856 -4.812 1.00 97.94 166 TRP A C 1
ATOM 1308 O O . TRP A 1 166 ? 8.943 7.086 -4.823 1.00 97.94 166 TRP A O 1
ATOM 1318 N N . ASN A 1 167 ? 8.561 5.070 -5.767 1.00 98.12 167 ASN A N 1
ATOM 1319 C CA . ASN A 1 167 ? 7.596 5.520 -6.749 1.00 98.12 167 ASN A CA 1
ATOM 1320 C C . ASN A 1 167 ? 6.209 5.040 -6.324 1.00 98.12 167 ASN A C 1
ATOM 1322 O O . ASN A 1 167 ? 5.872 3.877 -6.520 1.00 98.12 167 ASN A O 1
ATOM 1326 N N . GLY A 1 168 ? 5.434 5.930 -5.706 1.00 97.88 168 GLY A N 1
ATOM 1327 C CA . GLY A 1 168 ? 4.048 5.679 -5.311 1.00 97.88 168 GLY A CA 1
ATOM 1328 C C . GLY A 1 168 ? 3.005 6.339 -6.200 1.00 97.88 168 GLY A C 1
ATOM 1329 O O . GLY A 1 168 ? 1.818 6.281 -5.872 1.00 97.88 168 GLY A O 1
ATOM 1330 N N . THR A 1 169 ? 3.433 7.006 -7.277 1.00 97.31 169 THR A N 1
ATOM 1331 C CA . THR A 1 169 ? 2.525 7.709 -8.195 1.00 97.31 169 THR A CA 1
ATOM 1332 C C . THR A 1 169 ? 1.718 6.725 -9.034 1.00 97.31 169 THR A C 1
ATOM 1334 O O . THR A 1 169 ? 0.609 7.053 -9.447 1.00 97.31 169 THR A O 1
ATOM 1337 N N . ASN A 1 170 ? 2.257 5.515 -9.248 1.00 97.50 170 ASN A N 1
ATOM 1338 C CA . ASN A 1 170 ? 1.680 4.495 -10.118 1.00 97.50 170 ASN A CA 1
ATOM 1339 C C . ASN A 1 170 ? 1.419 5.018 -11.539 1.00 97.50 170 A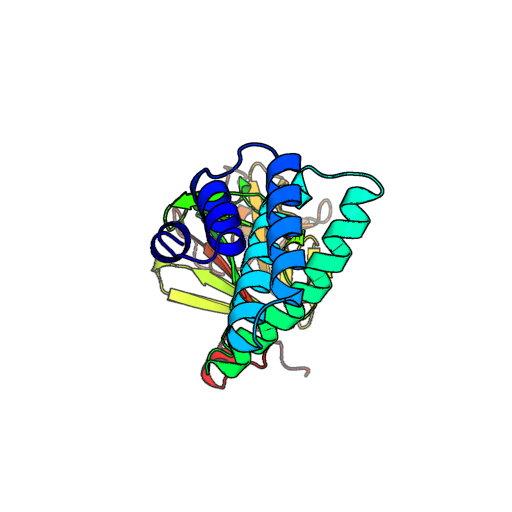SN A C 1
ATOM 1341 O O . ASN A 1 170 ? 0.442 4.636 -12.186 1.00 97.50 170 ASN A O 1
ATOM 1345 N N . GLU A 1 171 ? 2.268 5.935 -12.003 1.00 95.25 171 GLU A N 1
ATOM 1346 C CA . GLU A 1 171 ? 2.155 6.542 -13.324 1.00 95.25 171 GLU A CA 1
ATOM 1347 C C . GLU A 1 171 ? 2.223 5.481 -14.426 1.00 95.25 171 GLU A C 1
ATOM 1349 O O . GLU A 1 171 ? 3.005 4.532 -14.340 1.00 95.25 171 GLU A O 1
ATOM 1354 N N . ASN A 1 172 ? 1.394 5.650 -15.458 1.00 95.44 172 ASN A N 1
ATOM 1355 C CA . ASN A 1 172 ? 1.415 4.800 -16.642 1.00 95.44 172 ASN A CA 1
ATOM 1356 C C . ASN A 1 172 ? 2.216 5.489 -17.746 1.00 95.44 172 ASN A C 1
ATOM 1358 O O . ASN A 1 172 ? 1.706 6.371 -18.440 1.00 95.44 172 ASN A O 1
ATOM 1362 N N . VAL A 1 173 ? 3.471 5.085 -17.893 1.00 92.19 173 VAL A N 1
ATOM 1363 C CA . VAL A 1 173 ? 4.396 5.583 -18.914 1.00 92.19 173 VAL A CA 1
ATOM 1364 C C . VAL A 1 173 ? 5.053 4.397 -19.600 1.00 92.19 173 VAL A C 1
ATOM 1366 O O . VAL A 1 173 ? 5.171 3.318 -19.027 1.00 92.19 173 VAL A O 1
ATOM 1369 N N . TYR A 1 174 ? 5.423 4.556 -20.872 1.00 92.62 174 TYR A N 1
ATOM 1370 C CA . TYR A 1 174 ? 6.018 3.471 -21.666 1.00 92.62 174 TYR A CA 1
ATOM 1371 C C . TYR A 1 174 ? 5.208 2.160 -21.645 1.00 92.62 174 TYR A C 1
ATOM 1373 O O . TYR A 1 174 ? 5.768 1.070 -21.747 1.00 92.62 174 TYR A O 1
ATOM 1381 N N . ARG A 1 175 ? 3.872 2.281 -21.560 1.00 94.38 175 ARG A N 1
ATOM 1382 C CA . ARG A 1 175 ? 2.902 1.170 -21.550 1.00 94.38 175 ARG A CA 1
ATOM 1383 C C . ARG A 1 175 ? 2.975 0.279 -20.300 1.00 94.38 175 ARG A C 1
ATOM 1385 O O . ARG A 1 175 ? 2.525 -0.866 -20.351 1.00 94.38 175 ARG A O 1
ATOM 1392 N N . ALA A 1 176 ? 3.507 0.789 -19.193 1.00 96.75 176 ALA A N 1
ATOM 1393 C CA . ALA A 1 176 ? 3.510 0.102 -17.910 1.00 96.75 176 ALA A CA 1
ATOM 1394 C C . ALA A 1 176 ? 3.224 1.064 -16.760 1.00 96.75 176 ALA A C 1
ATOM 1396 O O . ALA A 1 176 ? 3.558 2.246 -16.813 1.00 96.75 176 ALA A O 1
ATOM 1397 N N . HIS A 1 177 ? 2.672 0.523 -15.680 1.00 97.81 177 HIS A N 1
ATOM 1398 C CA . HIS A 1 177 ? 2.610 1.229 -14.415 1.00 97.81 177 HIS A CA 1
ATOM 1399 C C . HIS A 1 177 ? 3.920 1.076 -13.644 1.00 97.81 177 HIS A C 1
ATOM 1401 O O . HIS A 1 177 ? 4.469 -0.027 -13.518 1.00 97.81 177 HIS A O 1
ATOM 1407 N N . HIS A 1 178 ? 4.381 2.196 -13.102 1.00 97.69 178 HIS A N 1
ATOM 1408 C CA . HIS A 1 178 ? 5.590 2.298 -12.301 1.00 97.69 178 HIS A CA 1
ATOM 1409 C C . HIS A 1 178 ? 5.247 2.442 -10.818 1.00 97.69 178 HIS A C 1
ATOM 1411 O O . HIS A 1 178 ? 4.749 3.477 -10.377 1.00 97.69 178 HIS A O 1
ATOM 1417 N N . LEU A 1 179 ? 5.516 1.396 -10.038 1.00 98.62 179 LEU A N 1
ATOM 1418 C CA . LEU A 1 179 ? 5.184 1.340 -8.615 1.00 98.62 179 LEU A CA 1
ATOM 1419 C C . LEU A 1 179 ? 6.220 0.493 -7.884 1.00 98.62 179 LEU A C 1
ATOM 1421 O O . LEU A 1 179 ? 6.379 -0.688 -8.190 1.00 98.62 179 LEU A O 1
ATOM 1425 N N . GLY A 1 180 ? 6.912 1.057 -6.899 1.00 98.50 180 GLY A N 1
ATOM 1426 C CA . GLY A 1 180 ? 7.897 0.282 -6.151 1.00 98.50 180 GLY A CA 1
ATOM 1427 C C . GLY A 1 180 ? 9.028 1.083 -5.532 1.00 98.50 180 GLY A C 1
ATOM 1428 O O . GLY A 1 180 ? 9.040 2.313 -5.534 1.00 98.50 180 GLY A O 1
ATOM 1429 N N . VAL A 1 181 ? 10.000 0.354 -4.993 1.00 98.44 181 VAL A N 1
ATOM 1430 C CA . VAL A 1 181 ? 11.232 0.915 -4.432 1.00 98.44 181 VAL A CA 1
ATOM 1431 C C . VAL A 1 181 ? 12.304 0.907 -5.517 1.00 98.44 181 VAL A C 1
ATOM 1433 O O . VAL A 1 181 ? 12.480 -0.113 -6.170 1.00 98.44 181 VAL A O 1
ATOM 1436 N N . PHE A 1 182 ? 13.039 1.999 -5.708 1.00 97.12 182 PHE A N 1
ATOM 1437 C CA . PHE A 1 182 ? 14.144 2.083 -6.668 1.00 97.12 182 PHE A CA 1
ATOM 1438 C C . PHE A 1 182 ? 15.464 2.445 -5.986 1.00 97.12 182 PHE A C 1
ATOM 1440 O O . PHE A 1 182 ? 15.479 3.086 -4.936 1.00 97.12 182 PHE A O 1
ATOM 1447 N N . ASP A 1 183 ? 16.576 2.040 -6.588 1.00 95.94 183 ASP A N 1
ATOM 1448 C CA . ASP A 1 183 ? 17.925 2.321 -6.097 1.00 95.94 183 ASP A CA 1
ATOM 1449 C C . ASP A 1 183 ? 18.572 3.434 -6.931 1.00 95.94 183 ASP A C 1
ATOM 1451 O O . ASP A 1 183 ? 18.744 3.293 -8.145 1.00 95.94 183 ASP A O 1
ATOM 1455 N N . LEU A 1 184 ? 18.971 4.537 -6.286 1.00 92.88 184 LEU A N 1
ATOM 1456 C CA . LEU A 1 184 ? 19.631 5.664 -6.955 1.00 92.88 184 LEU A CA 1
ATOM 1457 C C . LEU A 1 184 ? 21.008 5.296 -7.529 1.00 92.88 184 LEU A C 1
ATOM 1459 O O . LEU A 1 184 ? 21.484 5.992 -8.422 1.00 92.88 184 LEU A O 1
ATOM 1463 N N . ALA A 1 185 ? 21.635 4.208 -7.058 1.00 91.94 185 ALA A N 1
ATOM 1464 C CA . ALA A 1 185 ? 22.878 3.670 -7.627 1.00 91.94 185 ALA A CA 1
ATOM 1465 C C . ALA A 1 185 ? 22.727 3.240 -9.082 1.00 91.94 185 ALA A C 1
ATOM 1467 O O . ALA A 1 185 ? 23.707 3.162 -9.813 1.00 91.94 185 ALA A O 1
ATOM 1468 N N . THR A 1 186 ? 21.505 2.879 -9.464 1.00 89.81 186 THR A N 1
ATOM 1469 C CA . THR A 1 186 ? 21.225 2.186 -10.720 1.00 89.81 186 THR A CA 1
ATOM 1470 C C . THR A 1 186 ? 20.807 3.134 -11.833 1.00 89.81 186 THR A C 1
ATOM 1472 O O . THR A 1 186 ? 20.201 2.691 -12.806 1.00 89.81 186 THR A O 1
ATOM 1475 N N . ALA A 1 187 ? 21.121 4.427 -11.689 1.00 83.00 187 ALA A N 1
ATOM 1476 C CA . ALA A 1 187 ? 20.942 5.400 -12.754 1.00 83.00 187 ALA A CA 1
ATOM 1477 C C . ALA A 1 187 ? 21.584 4.866 -14.044 1.00 83.00 187 ALA A C 1
ATOM 1479 O O . ALA A 1 187 ? 22.735 4.427 -14.015 1.00 83.00 187 ALA A O 1
ATOM 1480 N N . HIS A 1 188 ? 20.850 4.952 -15.155 1.00 81.56 188 HIS A N 1
ATOM 1481 C CA . HIS A 1 188 ? 21.206 4.386 -16.466 1.00 81.56 188 HIS A CA 1
ATOM 1482 C C . HIS A 1 188 ? 21.035 2.863 -16.529 1.00 81.56 188 HIS A C 1
ATOM 1484 O O . HIS A 1 188 ? 21.975 2.081 -16.665 1.00 81.56 188 HIS A O 1
ATOM 1490 N N . SER A 1 189 ? 19.779 2.445 -16.440 1.00 80.50 189 SER A N 1
ATOM 1491 C CA . SER A 1 189 ? 19.372 1.050 -16.573 1.00 80.50 189 SER A CA 1
ATOM 1492 C C . SER A 1 189 ? 19.680 0.501 -17.981 1.00 80.50 189 SER A C 1
ATOM 1494 O O . SER A 1 189 ? 19.169 1.039 -18.964 1.00 80.50 189 SER A O 1
ATOM 1496 N N . PRO A 1 190 ? 20.473 -0.581 -18.127 1.00 86.31 190 PRO A N 1
ATOM 1497 C CA . PRO A 1 190 ? 20.798 -1.147 -19.437 1.00 86.31 190 PRO A CA 1
ATOM 1498 C C . PRO A 1 190 ? 19.546 -1.703 -20.120 1.00 86.31 190 PRO A C 1
ATOM 1500 O O . PRO A 1 190 ? 18.610 -2.125 -19.437 1.00 86.31 190 PRO A O 1
ATOM 1503 N N . LYS A 1 191 ? 19.538 -1.759 -21.458 1.00 89.38 191 LYS A N 1
ATOM 1504 C CA . LYS A 1 191 ? 18.429 -2.323 -22.247 1.00 89.38 191 LYS A CA 1
ATOM 1505 C C . LYS A 1 191 ? 17.963 -3.675 -21.703 1.00 89.38 191 LYS A C 1
ATOM 1507 O O . LYS A 1 191 ? 18.769 -4.576 -21.487 1.00 89.38 191 LYS A O 1
ATOM 1512 N N . GLY A 1 192 ? 16.648 -3.808 -21.537 1.00 89.62 192 GLY A N 1
ATOM 1513 C CA . GLY A 1 192 ? 15.997 -5.035 -21.075 1.00 89.62 192 GLY A CA 1
ATOM 1514 C C . GLY A 1 192 ? 15.906 -5.178 -19.556 1.00 89.62 192 GLY A C 1
ATOM 1515 O O . GLY A 1 192 ? 15.197 -6.064 -19.085 1.00 89.62 192 GLY A O 1
ATOM 1516 N N . SER A 1 193 ? 16.558 -4.305 -18.785 1.00 93.06 193 SER A N 1
ATOM 1517 C CA . SER A 1 193 ? 16.307 -4.219 -17.344 1.00 93.06 193 SER A CA 1
ATOM 1518 C C . SER A 1 193 ? 14.981 -3.515 -17.051 1.00 93.06 193 SER A C 1
ATOM 1520 O O . SER A 1 193 ? 14.394 -2.894 -17.935 1.00 93.06 193 SER A O 1
ATOM 1522 N N . ILE A 1 194 ? 14.478 -3.641 -15.820 1.00 95.44 194 ILE A N 1
ATOM 1523 C CA . ILE A 1 194 ? 13.172 -3.088 -15.453 1.00 95.44 194 ILE A CA 1
ATOM 1524 C C . ILE A 1 194 ? 13.338 -1.757 -14.729 1.00 95.44 194 ILE A C 1
ATOM 1526 O O . ILE A 1 194 ? 13.905 -1.702 -13.635 1.00 95.44 194 ILE A O 1
ATOM 1530 N N . ALA A 1 195 ? 12.803 -0.693 -15.321 1.00 95.19 195 ALA A N 1
ATOM 1531 C CA . ALA A 1 195 ? 12.779 0.626 -14.706 1.00 95.19 195 ALA A CA 1
ATOM 1532 C C . ALA A 1 195 ? 11.582 0.751 -13.761 1.00 95.19 195 ALA A C 1
ATOM 1534 O O . ALA A 1 195 ? 10.441 0.735 -14.208 1.00 95.19 195 ALA A O 1
ATOM 1535 N N . ILE A 1 196 ? 11.827 0.933 -12.464 1.00 96.44 196 ILE A N 1
ATOM 1536 C CA . ILE A 1 196 ? 10.789 1.236 -11.460 1.00 96.44 196 ILE A CA 1
ATOM 1537 C C . ILE A 1 196 ? 10.490 2.738 -11.419 1.00 96.44 196 ILE A C 1
ATOM 1539 O O . ILE A 1 196 ? 9.367 3.162 -11.151 1.00 96.44 196 ILE A O 1
ATOM 1543 N N . ARG A 1 197 ? 11.480 3.563 -11.755 1.00 94.12 197 ARG A N 1
ATOM 1544 C CA . ARG A 1 197 ? 11.326 5.004 -11.955 1.00 94.12 197 ARG A CA 1
ATOM 1545 C C . ARG A 1 197 ? 11.999 5.395 -13.257 1.00 94.12 197 ARG A C 1
ATOM 1547 O O . ARG A 1 197 ? 13.126 4.982 -13.505 1.00 94.12 197 ARG A O 1
ATOM 1554 N N . THR A 1 198 ? 11.344 6.275 -13.996 1.00 88.31 198 THR A N 1
ATOM 1555 C CA . THR A 1 198 ? 11.901 6.936 -15.176 1.00 88.31 198 THR A CA 1
ATOM 1556 C C . THR A 1 198 ? 11.995 8.433 -14.932 1.00 88.31 198 THR A C 1
ATOM 1558 O O . THR A 1 198 ? 11.105 9.008 -14.305 1.00 88.31 198 THR A O 1
ATOM 1561 N N . ILE A 1 199 ? 13.032 9.091 -15.443 1.00 81.94 199 ILE A N 1
ATOM 1562 C CA . ILE A 1 199 ? 13.079 10.554 -15.533 1.00 81.94 199 ILE A CA 1
ATOM 1563 C C . ILE A 1 199 ? 13.072 10.936 -17.011 1.00 81.94 199 ILE A C 1
ATOM 1565 O O . ILE A 1 199 ? 14.070 10.791 -17.714 1.00 81.94 199 ILE A O 1
ATOM 1569 N N . HIS A 1 200 ? 11.934 11.438 -17.482 1.00 68.06 200 HIS A N 1
ATOM 1570 C CA . HIS A 1 200 ? 11.808 12.008 -18.819 1.00 68.06 200 HIS A CA 1
ATOM 1571 C C . HIS A 1 200 ? 12.084 13.525 -18.775 1.00 68.06 200 HIS A C 1
ATOM 1573 O O . HIS A 1 200 ? 11.629 14.181 -17.836 1.00 68.06 200 HIS A O 1
ATOM 1579 N N . PRO A 1 201 ? 12.782 14.122 -19.763 1.00 61.47 201 PRO A N 1
ATOM 1580 C CA . PRO A 1 201 ? 13.405 13.507 -20.943 1.00 61.47 201 PRO A CA 1
ATOM 1581 C C . PRO A 1 201 ? 14.857 13.053 -20.721 1.00 61.47 201 PRO A C 1
ATOM 1583 O O . PRO A 1 201 ? 15.510 12.635 -21.669 1.00 61.47 201 PRO A O 1
ATOM 1586 N N . THR A 1 202 ? 15.398 13.163 -19.504 1.00 66.44 202 THR A N 1
ATOM 1587 C CA . THR A 1 202 ? 16.841 12.980 -19.268 1.00 66.44 202 THR A CA 1
ATOM 1588 C C . THR A 1 202 ? 17.331 11.540 -19.450 1.00 66.44 202 THR A C 1
ATOM 1590 O O . THR A 1 202 ? 18.536 11.332 -19.527 1.00 66.44 202 THR A O 1
ATOM 1593 N N . GLY A 1 203 ? 16.427 10.556 -19.526 1.00 65.12 203 GLY A N 1
ATOM 1594 C CA . GLY A 1 203 ? 16.754 9.153 -19.804 1.00 65.12 203 GLY A CA 1
ATOM 1595 C C . GLY A 1 203 ? 17.274 8.379 -18.592 1.00 65.12 203 GLY A C 1
ATOM 1596 O O . GLY A 1 203 ? 17.762 7.259 -18.735 1.00 65.12 203 GLY A O 1
ATOM 1597 N N . ASN A 1 204 ? 17.177 8.954 -17.389 1.00 83.31 204 ASN A N 1
ATOM 1598 C CA . ASN A 1 204 ? 17.608 8.269 -16.176 1.00 83.31 204 ASN A CA 1
ATOM 1599 C C . ASN A 1 204 ? 16.521 7.315 -15.690 1.00 83.31 204 ASN A C 1
ATOM 1601 O O . ASN A 1 204 ? 15.594 7.705 -14.975 1.00 83.31 204 ASN A O 1
ATOM 1605 N N . ASP A 1 205 ? 16.693 6.056 -16.064 1.00 90.94 205 ASP A N 1
ATOM 1606 C CA . ASP A 1 205 ? 15.907 4.934 -15.577 1.00 90.94 205 ASP A CA 1
ATOM 1607 C C . ASP A 1 205 ? 16.593 4.294 -14.374 1.00 90.94 205 ASP A C 1
ATOM 1609 O O . ASP A 1 205 ? 17.797 4.016 -14.409 1.00 90.94 205 ASP A O 1
ATOM 1613 N N . PHE A 1 206 ? 15.819 4.044 -13.320 1.00 94.88 206 PHE A N 1
ATOM 1614 C CA . PHE A 1 206 ? 16.284 3.435 -12.078 1.00 94.88 206 PHE A CA 1
ATOM 1615 C C . PHE A 1 206 ? 15.628 2.076 -11.883 1.00 94.88 206 PHE A C 1
ATOM 1617 O O . PHE A 1 206 ? 14.400 1.944 -11.936 1.00 94.88 206 PHE A O 1
ATOM 1624 N N . ARG A 1 207 ? 16.460 1.081 -11.592 1.00 95.94 207 ARG A N 1
ATOM 1625 C CA . ARG A 1 207 ? 16.047 -0.285 -11.268 1.00 95.94 207 ARG A CA 1
ATOM 1626 C C . ARG A 1 207 ? 15.683 -0.385 -9.797 1.00 95.94 207 ARG A C 1
ATOM 1628 O O . ARG A 1 207 ? 15.941 0.517 -8.995 1.00 95.94 207 ARG A O 1
ATOM 1635 N N . GLY A 1 208 ? 15.046 -1.490 -9.446 1.00 96.94 208 GLY A N 1
ATOM 1636 C CA . GLY A 1 208 ? 14.511 -1.643 -8.109 1.00 96.94 208 GLY A CA 1
ATOM 1637 C C . GLY A 1 208 ? 13.651 -2.874 -7.924 1.00 96.94 208 GLY A C 1
ATOM 1638 O O . GLY A 1 208 ? 13.778 -3.876 -8.628 1.00 96.94 208 GLY A O 1
ATOM 1639 N N . TRP A 1 209 ? 12.737 -2.758 -6.978 1.00 98.38 209 TRP A N 1
ATOM 1640 C CA . TRP A 1 209 ? 11.776 -3.763 -6.576 1.00 98.38 209 TRP A CA 1
ATOM 1641 C C . TRP A 1 209 ? 10.367 -3.257 -6.881 1.00 98.38 209 TRP A C 1
ATOM 1643 O O . TRP A 1 209 ? 9.998 -2.175 -6.422 1.00 98.38 209 TRP A O 1
ATOM 1653 N N . GLY A 1 210 ? 9.568 -4.038 -7.607 1.00 98.31 210 GLY A N 1
ATOM 1654 C CA . GLY A 1 210 ? 8.178 -3.702 -7.918 1.00 98.31 210 GLY A CA 1
ATOM 1655 C C . GLY A 1 210 ? 7.846 -3.793 -9.404 1.00 98.31 210 GLY A C 1
ATOM 1656 O O . GLY A 1 210 ? 8.281 -4.714 -10.095 1.00 98.31 210 GLY A O 1
ATOM 1657 N N . PHE A 1 211 ? 7.046 -2.843 -9.874 1.00 98.44 211 PHE A N 1
ATOM 1658 C CA . PHE A 1 211 ? 6.440 -2.793 -11.200 1.00 98.44 211 PHE A CA 1
ATOM 1659 C C . PHE A 1 211 ? 7.085 -1.707 -12.062 1.00 98.44 211 PHE A C 1
ATOM 1661 O O . PHE A 1 211 ? 7.358 -0.606 -11.579 1.00 98.44 211 PHE A O 1
ATOM 1668 N N . GLY A 1 212 ? 7.291 -2.012 -13.339 1.00 96.94 212 GLY A N 1
ATOM 1669 C CA . GLY A 1 212 ? 7.866 -1.086 -14.306 1.00 96.94 212 GLY A CA 1
ATOM 1670 C C . GLY A 1 212 ? 7.769 -1.606 -15.734 1.00 96.94 212 GLY A C 1
ATOM 1671 O O . GLY A 1 212 ? 7.005 -2.529 -16.009 1.00 96.94 212 GLY A O 1
ATOM 1672 N N . HIS A 1 213 ? 8.583 -1.061 -16.632 1.00 95.31 213 HIS A N 1
ATOM 1673 C CA . HIS A 1 213 ? 8.726 -1.556 -18.006 1.00 95.31 213 HIS A CA 1
ATOM 1674 C C . HIS A 1 213 ? 10.168 -1.998 -18.286 1.00 95.31 213 HIS A C 1
ATOM 1676 O O . HIS A 1 213 ? 11.096 -1.599 -17.578 1.00 95.31 213 HIS A O 1
ATOM 1682 N N . LYS A 1 214 ? 10.362 -2.794 -19.346 1.00 94.56 214 LYS A N 1
ATOM 1683 C CA . LYS A 1 214 ? 11.693 -3.119 -19.880 1.00 94.56 214 LYS A CA 1
ATOM 1684 C C . LYS A 1 214 ? 12.283 -1.936 -20.637 1.00 94.56 214 LYS A C 1
ATOM 1686 O O . LYS A 1 214 ? 11.783 -1.581 -21.711 1.00 94.56 214 LYS A O 1
ATOM 1691 N N . THR A 1 215 ? 13.381 -1.390 -20.136 1.00 91.25 215 THR A N 1
ATOM 1692 C CA . THR A 1 215 ? 14.045 -0.227 -20.731 1.00 91.25 215 THR A CA 1
ATOM 1693 C C . THR A 1 215 ? 14.414 -0.465 -22.193 1.00 91.25 215 THR A C 1
ATOM 1695 O O . THR A 1 215 ? 14.851 -1.555 -22.591 1.00 91.25 215 THR A O 1
ATOM 1698 N N . HIS A 1 216 ? 14.202 0.566 -23.014 1.00 87.81 216 HIS A N 1
ATOM 1699 C CA . HIS A 1 216 ? 14.437 0.578 -24.465 1.00 87.81 216 HIS A CA 1
ATOM 1700 C C . HIS A 1 216 ? 13.678 -0.490 -25.279 1.00 87.81 216 HIS A C 1
ATOM 1702 O O . HIS A 1 216 ? 13.945 -0.650 -26.470 1.00 87.81 216 HIS A O 1
ATOM 1708 N N . THR A 1 217 ? 12.756 -1.228 -24.659 1.00 88.56 217 THR A N 1
ATOM 1709 C CA . THR A 1 217 ? 11.890 -2.208 -25.333 1.00 88.56 217 THR A CA 1
ATOM 1710 C C . THR A 1 217 ? 10.438 -1.757 -25.258 1.00 88.56 217 THR A C 1
ATOM 1712 O O . THR A 1 217 ? 9.749 -1.761 -26.274 1.00 88.56 217 THR A O 1
ATOM 1715 N N . ASN A 1 218 ? 10.002 -1.293 -24.081 1.00 82.94 218 ASN A N 1
ATOM 1716 C CA . ASN A 1 218 ? 8.679 -0.699 -23.856 1.00 82.94 218 ASN A CA 1
ATOM 1717 C C . ASN A 1 218 ? 7.529 -1.625 -24.316 1.00 82.94 218 ASN A C 1
ATOM 1719 O O . ASN A 1 218 ? 6.541 -1.184 -24.911 1.00 82.94 218 ASN A O 1
ATOM 1723 N N . ASP A 1 219 ? 7.680 -2.931 -24.074 1.00 86.75 219 ASP A N 1
ATOM 1724 C CA . ASP A 1 219 ? 6.769 -3.994 -24.516 1.00 86.75 219 ASP A CA 1
ATOM 1725 C C . ASP A 1 219 ? 5.582 -4.232 -23.569 1.00 86.75 219 ASP A C 1
ATOM 1727 O O . ASP A 1 219 ? 4.651 -4.948 -23.936 1.00 86.75 219 ASP A O 1
ATOM 1731 N N . GLY A 1 220 ? 5.561 -3.588 -22.399 1.00 93.44 220 GLY A N 1
ATOM 1732 C CA . GLY A 1 220 ? 4.431 -3.598 -21.471 1.00 93.44 220 GLY A CA 1
ATOM 1733 C C . GLY A 1 220 ? 4.847 -3.714 -20.007 1.00 93.44 220 GLY A C 1
ATOM 1734 O O . GLY A 1 220 ? 6.001 -3.479 -19.639 1.00 93.44 220 GLY A O 1
ATOM 1735 N N . GLN A 1 221 ? 3.880 -4.089 -19.165 1.00 97.44 221 GLN A N 1
ATOM 1736 C CA . GLN A 1 221 ? 4.091 -4.283 -17.734 1.00 97.44 221 GLN A CA 1
ATOM 1737 C C . GLN A 1 221 ? 5.112 -5.392 -17.470 1.00 97.44 221 GLN A C 1
ATOM 1739 O O . GLN A 1 221 ? 4.986 -6.510 -17.960 1.00 97.44 221 GLN A O 1
ATOM 1744 N N . SER A 1 222 ? 6.106 -5.077 -16.652 1.00 97.31 222 SER A N 1
ATOM 1745 C CA . SER A 1 222 ? 7.137 -5.995 -16.183 1.00 97.31 222 SER A CA 1
ATOM 1746 C C . SER A 1 222 ? 7.362 -5.835 -14.679 1.00 97.31 222 SER A C 1
ATOM 1748 O O . SER A 1 222 ? 6.863 -4.898 -14.043 1.00 97.31 222 SER A O 1
ATOM 1750 N N . TYR A 1 223 ? 8.107 -6.780 -14.111 1.00 97.88 223 TYR A N 1
ATOM 1751 C CA . TYR A 1 223 ? 8.289 -6.950 -12.676 1.00 97.88 223 TYR A CA 1
ATOM 1752 C C . TYR A 1 223 ? 9.774 -7.052 -12.358 1.00 97.88 223 TYR A C 1
ATOM 1754 O O . TYR A 1 223 ? 10.534 -7.647 -13.118 1.00 97.88 223 TYR A O 1
ATOM 1762 N N . SER A 1 224 ? 10.181 -6.504 -11.221 1.00 97.38 224 SER A N 1
ATOM 1763 C CA . SER A 1 224 ? 11.582 -6.454 -10.827 1.00 97.38 224 SER A CA 1
ATOM 1764 C C . SER A 1 224 ? 11.771 -6.830 -9.370 1.00 97.38 224 SER A C 1
ATOM 1766 O O . SER A 1 224 ? 11.015 -6.407 -8.492 1.00 97.38 224 SER A O 1
ATOM 1768 N N . TRP A 1 225 ? 12.843 -7.564 -9.106 1.00 97.56 225 TRP A N 1
ATOM 1769 C CA . TRP A 1 225 ? 13.451 -7.697 -7.792 1.00 97.56 225 TRP A CA 1
ATOM 1770 C C . TRP A 1 225 ? 14.956 -7.444 -7.928 1.00 97.56 225 TRP A C 1
ATOM 1772 O O . TRP A 1 225 ? 15.768 -8.373 -7.905 1.00 97.56 225 TRP A O 1
ATOM 1782 N N . MET A 1 226 ? 15.304 -6.172 -8.130 1.00 93.69 226 MET A N 1
ATOM 1783 C CA . MET A 1 226 ? 16.611 -5.680 -8.586 1.00 93.69 226 MET A CA 1
ATOM 1784 C C . MET A 1 226 ? 17.036 -6.271 -9.927 1.00 93.69 226 MET A C 1
ATOM 1786 O O . MET A 1 226 ? 16.462 -5.931 -10.954 1.00 93.69 226 MET A O 1
ATOM 1790 N N . ASP A 1 227 ? 18.040 -7.146 -9.925 1.00 86.81 227 ASP A N 1
ATOM 1791 C CA . ASP A 1 227 ? 18.583 -7.759 -11.137 1.00 86.81 227 ASP A CA 1
ATOM 1792 C C . ASP A 1 227 ? 17.767 -8.979 -11.590 1.00 86.81 227 ASP A C 1
ATOM 1794 O O . ASP A 1 227 ? 18.044 -9.565 -12.632 1.00 86.81 227 ASP A O 1
ATOM 1798 N N . GLN A 1 228 ? 16.756 -9.381 -10.813 1.00 93.56 228 GLN A N 1
ATOM 1799 C CA . GLN A 1 228 ? 15.877 -10.493 -11.161 1.00 93.56 228 GLN A CA 1
ATOM 1800 C C . GLN A 1 228 ? 14.581 -9.985 -11.788 1.00 93.56 228 GLN A C 1
ATOM 1802 O O . GLN A 1 228 ? 13.882 -9.168 -11.189 1.00 93.56 228 GLN A O 1
ATOM 1807 N N . ILE A 1 229 ? 14.235 -10.542 -12.948 1.00 93.00 229 ILE A N 1
ATOM 1808 C CA . ILE A 1 229 ? 13.045 -10.190 -13.727 1.00 93.00 229 ILE A CA 1
ATOM 1809 C C . ILE A 1 229 ? 12.086 -11.390 -13.716 1.00 93.00 229 ILE A C 1
ATOM 1811 O O . ILE A 1 229 ? 12.223 -12.282 -14.550 1.00 93.00 229 ILE A O 1
ATOM 1815 N N . PRO A 1 230 ? 11.177 -11.500 -12.732 1.00 90.94 230 PRO A N 1
ATOM 1816 C CA . PRO A 1 230 ? 10.161 -12.548 -12.739 1.00 90.94 230 PRO A CA 1
ATOM 1817 C C . PRO A 1 230 ? 9.138 -12.330 -13.866 1.00 90.94 230 PRO A C 1
ATOM 1819 O O . PRO A 1 230 ? 8.752 -11.193 -14.129 1.00 90.94 230 PRO A O 1
ATOM 1822 N N . ASP A 1 231 ? 8.641 -13.418 -14.468 1.00 89.25 231 ASP A N 1
ATOM 1823 C CA . ASP A 1 231 ? 7.636 -13.362 -15.547 1.00 89.25 231 ASP A CA 1
ATOM 1824 C C . ASP A 1 231 ? 6.353 -12.639 -15.105 1.00 89.25 231 ASP A C 1
ATOM 1826 O O . ASP A 1 231 ? 5.836 -11.762 -15.795 1.00 89.25 231 ASP A O 1
ATOM 1830 N N . LYS A 1 232 ? 5.853 -12.995 -13.915 1.00 94.06 232 LYS A N 1
ATOM 1831 C CA . LYS A 1 232 ? 4.759 -12.319 -13.213 1.00 94.06 232 LYS A CA 1
ATOM 1832 C C . LYS A 1 232 ? 4.957 -12.468 -11.711 1.00 94.06 232 LYS A C 1
ATOM 1834 O O . LYS A 1 232 ? 5.089 -13.585 -11.213 1.00 94.06 232 LYS A O 1
ATOM 1839 N N . ALA A 1 233 ? 4.957 -11.357 -10.977 1.00 96.06 233 ALA A N 1
ATOM 1840 C CA . ALA A 1 233 ? 5.144 -11.367 -9.528 1.00 96.06 233 ALA A CA 1
ATOM 1841 C C . ALA A 1 233 ? 3.982 -10.690 -8.802 1.00 96.06 233 ALA A C 1
ATOM 1843 O O . ALA A 1 233 ? 3.545 -9.603 -9.173 1.00 96.06 233 ALA A O 1
ATOM 1844 N N . VAL A 1 234 ? 3.506 -11.331 -7.731 1.00 98.31 234 VAL A N 1
ATOM 1845 C CA . VAL A 1 234 ? 2.630 -10.684 -6.750 1.00 98.31 234 VAL A CA 1
ATOM 1846 C C . VAL A 1 234 ? 3.514 -9.968 -5.742 1.00 98.31 234 VAL A C 1
ATOM 1848 O O . VAL A 1 234 ? 4.306 -10.606 -5.038 1.00 98.31 234 VAL A O 1
ATOM 1851 N N . PHE A 1 235 ? 3.337 -8.656 -5.648 1.00 98.62 235 PHE A N 1
ATOM 1852 C CA . PHE A 1 235 ? 3.978 -7.841 -4.630 1.00 98.62 235 PHE A CA 1
ATOM 1853 C C . PHE A 1 235 ? 2.979 -7.438 -3.557 1.00 98.62 235 PHE A C 1
ATOM 1855 O O . PHE A 1 235 ? 1.840 -7.088 -3.858 1.00 98.62 235 PHE A O 1
ATOM 1862 N N . GLU A 1 236 ? 3.424 -7.476 -2.307 1.00 98.44 236 GLU A N 1
ATOM 1863 C CA . GLU A 1 236 ? 2.733 -6.907 -1.157 1.00 98.44 236 GLU A CA 1
ATOM 1864 C C . GLU A 1 236 ? 3.444 -5.625 -0.725 1.00 98.44 236 GLU A C 1
ATOM 1866 O O . GLU A 1 236 ? 4.652 -5.636 -0.492 1.00 98.44 236 GLU A O 1
ATOM 1871 N N . VAL A 1 237 ? 2.688 -4.541 -0.575 1.00 98.44 237 VAL A N 1
ATOM 1872 C CA . VAL A 1 237 ? 3.134 -3.320 0.092 1.00 98.44 237 VAL A CA 1
ATOM 1873 C C . VAL A 1 237 ? 2.435 -3.253 1.436 1.00 98.44 237 VAL A C 1
ATOM 1875 O O . VAL A 1 237 ? 1.202 -3.262 1.508 1.00 98.44 237 VAL A O 1
ATOM 1878 N N . ALA A 1 238 ? 3.222 -3.153 2.498 1.00 96.50 238 ALA A N 1
ATOM 1879 C CA . ALA A 1 238 ? 2.713 -2.977 3.842 1.00 96.50 238 ALA A CA 1
ATOM 1880 C C . ALA A 1 238 ? 3.426 -1.835 4.565 1.00 96.50 238 ALA A C 1
ATOM 1882 O O . ALA A 1 238 ? 4.578 -1.525 4.272 1.00 96.50 238 ALA A O 1
ATOM 1883 N N . VAL A 1 239 ? 2.746 -1.202 5.515 1.00 95.06 239 VAL A N 1
ATOM 1884 C CA . VAL A 1 239 ? 3.270 -0.050 6.262 1.00 95.06 239 VAL A CA 1
ATOM 1885 C C . VAL A 1 239 ? 3.207 -0.288 7.759 1.00 95.06 239 VAL A C 1
ATOM 1887 O O . VAL A 1 239 ? 2.315 -0.982 8.239 1.00 95.06 239 VAL A O 1
ATOM 1890 N N . LYS A 1 240 ? 4.155 0.290 8.497 1.00 89.38 240 LYS A N 1
ATOM 1891 C CA . LYS A 1 240 ? 4.302 0.100 9.945 1.00 89.38 240 LYS A CA 1
ATOM 1892 C C . LYS A 1 240 ? 4.711 1.406 10.624 1.00 89.38 240 LYS A C 1
ATOM 1894 O O . LYS A 1 240 ? 5.548 2.139 10.100 1.00 89.38 240 LYS A O 1
ATOM 1899 N N . ALA A 1 241 ? 4.136 1.679 11.794 1.00 87.56 241 ALA A N 1
ATOM 1900 C CA . ALA A 1 241 ? 4.475 2.828 12.643 1.00 87.56 241 ALA A CA 1
ATOM 1901 C C . ALA A 1 241 ? 5.543 2.504 13.701 1.00 87.56 241 ALA A C 1
ATOM 1903 O O . ALA A 1 241 ? 6.382 3.338 14.024 1.00 87.56 241 ALA A O 1
ATOM 1904 N N . ALA A 1 242 ? 5.534 1.286 14.245 1.00 80.50 242 ALA A N 1
ATOM 1905 C CA . ALA A 1 242 ? 6.454 0.895 15.308 1.00 80.50 242 ALA A CA 1
ATOM 1906 C C . ALA A 1 242 ? 7.913 0.771 14.815 1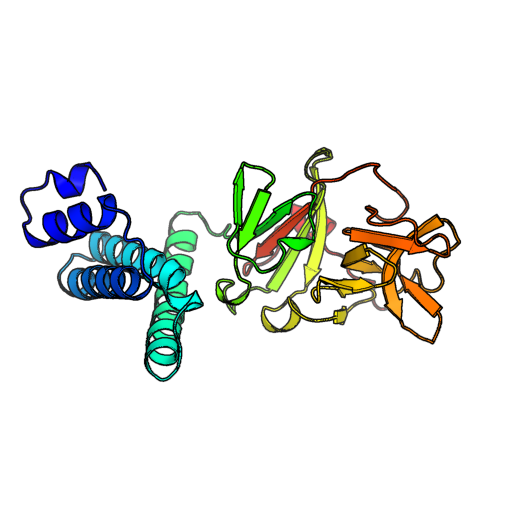.00 80.50 242 ALA A C 1
ATOM 1908 O O . ALA A 1 242 ? 8.138 0.534 13.623 1.00 80.50 242 ALA A O 1
ATOM 1909 N N . PRO A 1 243 ? 8.909 0.875 15.718 1.00 86.62 243 PRO A N 1
ATOM 1910 C CA . PRO A 1 243 ? 10.303 0.582 15.397 1.00 86.62 243 PRO A CA 1
ATOM 1911 C C . PRO A 1 243 ? 10.489 -0.802 14.759 1.00 86.62 243 PRO A C 1
ATOM 1913 O O . PRO A 1 243 ? 9.721 -1.740 15.006 1.00 86.62 243 PRO A O 1
ATOM 1916 N N . LEU A 1 244 ? 11.529 -0.926 13.937 1.00 86.75 244 LEU A N 1
ATOM 1917 C CA . LEU A 1 244 ? 11.904 -2.200 13.333 1.00 86.75 244 LEU A CA 1
ATOM 1918 C C . LEU A 1 244 ? 12.527 -3.130 14.376 1.00 86.75 244 LEU A C 1
ATOM 1920 O O . LEU A 1 244 ? 13.380 -2.717 15.161 1.00 86.75 244 LEU A O 1
ATOM 1924 N N . ALA A 1 245 ? 12.110 -4.393 14.359 1.00 83.62 245 ALA A N 1
ATOM 1925 C CA . ALA A 1 245 ? 12.747 -5.451 15.130 1.00 83.62 245 ALA A CA 1
ATOM 1926 C C . ALA A 1 245 ? 14.142 -5.776 14.554 1.00 83.62 245 ALA A C 1
ATOM 1928 O O . ALA A 1 245 ? 14.393 -5.499 13.378 1.00 83.62 245 ALA A O 1
ATOM 1929 N N . PRO A 1 246 ? 15.037 -6.437 15.312 1.00 84.19 246 PRO A N 1
ATOM 1930 C CA . PRO A 1 246 ? 16.376 -6.788 14.829 1.00 84.19 246 PRO A CA 1
ATOM 1931 C C . PRO A 1 246 ? 16.396 -7.526 13.482 1.00 84.19 246 PRO A C 1
ATOM 1933 O O . PRO A 1 246 ? 17.187 -7.191 12.605 1.00 84.19 246 PRO A O 1
ATOM 1936 N N . ALA A 1 247 ? 15.477 -8.472 13.271 1.00 82.44 247 ALA A N 1
ATOM 1937 C CA . ALA A 1 247 ? 15.360 -9.181 11.996 1.00 82.44 247 ALA A CA 1
ATOM 1938 C C . ALA A 1 247 ? 14.951 -8.252 10.836 1.00 82.44 247 ALA A C 1
ATOM 1940 O O . ALA A 1 247 ? 15.433 -8.405 9.717 1.00 82.44 247 ALA A O 1
ATOM 1941 N N . GLU A 1 248 ? 14.102 -7.257 11.097 1.00 88.44 248 GLU A N 1
ATOM 1942 C CA . GLU A 1 248 ? 13.653 -6.284 10.095 1.00 88.44 248 GLU A CA 1
ATOM 1943 C C . GLU A 1 248 ? 14.726 -5.237 9.781 1.00 88.44 248 GLU A C 1
ATOM 1945 O O . GLU A 1 248 ? 14.783 -4.749 8.655 1.00 88.44 248 GLU A O 1
ATOM 1950 N N . LEU A 1 249 ? 15.606 -4.916 10.736 1.00 91.50 249 LEU A N 1
ATOM 1951 C CA . LEU A 1 249 ? 16.727 -4.001 10.503 1.00 91.50 249 LEU A CA 1
ATOM 1952 C C . LEU A 1 249 ? 17.658 -4.506 9.396 1.00 91.50 249 LEU A C 1
ATOM 1954 O O . LEU A 1 249 ? 18.179 -3.695 8.639 1.00 91.50 249 LEU A O 1
ATOM 1958 N N . SER A 1 250 ? 17.810 -5.826 9.245 1.00 91.50 250 SER A N 1
ATOM 1959 C CA . SER A 1 250 ? 18.584 -6.415 8.141 1.00 91.50 250 SER A CA 1
ATOM 1960 C C . SER A 1 250 ? 17.958 -6.193 6.756 1.00 91.50 250 SER A C 1
ATOM 1962 O O . SER A 1 250 ? 18.650 -6.271 5.746 1.00 91.50 250 SER A O 1
ATOM 1964 N N . LEU A 1 251 ? 16.654 -5.898 6.709 1.00 94.50 251 LEU A N 1
ATOM 1965 C CA . LEU A 1 251 ? 15.892 -5.639 5.485 1.00 94.50 251 LEU A CA 1
ATOM 1966 C C . LEU A 1 251 ? 15.790 -4.141 5.172 1.00 94.50 251 LEU A C 1
ATOM 1968 O O . LEU A 1 251 ? 15.318 -3.774 4.093 1.00 94.50 251 LEU A O 1
ATOM 1972 N N . LEU A 1 252 ? 16.166 -3.278 6.123 1.00 96.06 252 LEU A N 1
ATOM 1973 C CA . LEU A 1 252 ? 16.110 -1.831 5.973 1.00 96.06 252 LEU A CA 1
ATOM 1974 C C . LEU A 1 252 ? 17.194 -1.364 5.002 1.00 96.06 252 LEU A C 1
ATOM 1976 O O . LEU A 1 252 ? 18.389 -1.437 5.284 1.00 96.06 252 LEU A O 1
ATOM 1980 N N . LEU A 1 253 ? 16.756 -0.822 3.875 1.00 95.69 253 LEU A N 1
ATOM 1981 C CA . LEU A 1 253 ? 17.615 -0.209 2.883 1.00 95.69 253 LEU A CA 1
ATOM 1982 C C . LEU A 1 253 ? 18.047 1.174 3.367 1.00 95.69 253 LEU A C 1
ATOM 1984 O O . LEU A 1 253 ? 17.243 2.103 3.454 1.00 95.69 253 LEU A O 1
ATOM 1988 N N . LYS A 1 254 ? 19.336 1.301 3.671 1.00 89.06 254 LYS A N 1
ATOM 1989 C CA . LYS A 1 254 ? 20.025 2.566 3.925 1.00 89.06 254 LYS A CA 1
ATOM 1990 C C . LYS A 1 254 ? 21.424 2.463 3.355 1.00 89.06 254 LYS A C 1
ATOM 1992 O O . LYS A 1 254 ? 22.113 1.473 3.602 1.00 89.06 254 LYS A O 1
ATOM 1997 N N . ARG A 1 255 ? 21.877 3.482 2.627 1.00 81.19 255 ARG A N 1
ATOM 1998 C CA . ARG A 1 255 ? 23.314 3.603 2.387 1.00 81.19 255 ARG A CA 1
ATOM 1999 C C . ARG A 1 255 ? 24.005 4.061 3.662 1.00 81.19 255 ARG A C 1
ATOM 2001 O O . ARG A 1 255 ? 23.495 4.925 4.376 1.00 81.19 255 ARG A O 1
ATOM 2008 N N . LYS A 1 256 ? 25.171 3.478 3.943 1.00 68.12 256 LYS A N 1
ATOM 2009 C CA . LYS A 1 256 ? 26.079 4.053 4.934 1.00 68.12 256 LYS A CA 1
ATOM 2010 C C . LYS A 1 256 ? 26.435 5.459 4.451 1.00 68.12 256 LYS A C 1
ATOM 2012 O O . LYS A 1 256 ? 26.691 5.646 3.265 1.00 68.12 256 LYS A O 1
ATOM 2017 N N . LYS A 1 257 ? 26.361 6.439 5.351 1.00 59.91 257 LYS A N 1
ATOM 2018 C CA . LYS A 1 257 ? 27.030 7.715 5.117 1.00 59.91 257 LYS A CA 1
ATOM 2019 C C . LYS A 1 257 ? 28.520 7.411 5.228 1.00 59.91 257 LYS A C 1
ATOM 2021 O O . LYS A 1 257 ? 28.923 6.878 6.264 1.00 59.91 257 LYS A O 1
ATOM 2026 N N . ASP A 1 258 ? 29.243 7.628 4.138 1.00 50.66 258 ASP A N 1
ATOM 2027 C CA . ASP A 1 258 ? 30.706 7.620 4.137 1.00 50.66 258 ASP A CA 1
ATOM 2028 C C . ASP A 1 258 ? 31.243 8.729 5.055 1.00 50.66 258 ASP A C 1
ATOM 2030 O O . ASP A 1 258 ? 30.558 9.778 5.178 1.00 50.66 258 ASP A O 1
#

Radius of gyration: 21.1 Å; chains: 1; bounding box: 63×36×55 Å

Sequence (258 aa):
MPLLAQGEDGKLRAAATQDLSNPGTAAARIELGERWWDLAAELDAGEKVEAQLRAYHWYQQGVVELNGLELVRVEKRLAELAKISEQKLVRAGMGWAVIVIFRSAEPTIWNTTTNRGANMFAIPLLRVPNSIRYLRLTEVAKRRSVIIEMTKDRLHKLTAQDGFGWNGTNENVYRAHHLGVFDLATAHSPKGSIAIRTIHPTGNDFRGWGFGHKTHTNDGQSYSWMDQIPDKAVFEVAVKAAPLAPAELSLLLKRKKD

Foldseek 3Di:
DVVQCVDPPPLSVVLVVLVVVPDDALVSLQVSLVSLQVVLVVDDPVSSLVSLVSSLVSLLVNLVVDDDPVNVVSLVSNLVSVVSVCVVCVVVVNLPQFPFAAKALDLVCEQHCWDPDPRIHHHHLSNPHQLWFKKWKAFVVVRDIAMETDGSVPQCHWDDDQQKTFHNVLDQDLAWGQGFIWGNVCFPPDAQAFFSDADPPVGGGTAAAAWGAGPPPSPHIWGDHGRDTDPTTIMIMTTHNDDDDPVNVVRYDHDDDD